Protein AF-A0A975SDD1-F1 (afdb_monomer_lite)

Sequence (191 aa):
MKRYTYIRRFYLIEVVLTAFICAGVLVVAPLLALQGVYPGLMLVFMVPAAYQLWNSLIAGANPHVVELREPGAAARETRHNDVRLDEQELSFISWGHAHRYKLAEVQEFRVREFPSAGKLYIRINGGGLLRGRYWLQTKVMTEGAELFQRIIDLEYAKHPDSLKAYARRVNSGEAGDSTAKEGACLVDDTQ

Secondary structure (DSSP, 8-state):
-EEEEB-HHHHIIIIIIHHHHHHHHHHHHHHHHHTTSSHHHHHHHHHHHHHHHIIIIIS--S-SEEEEEPPPGGGTTS-TT---GGG-EEEEEETTEEEEEETTT-S-EEEEEEGGGTEEEEEETT--SSSSEEEEEGGGBTTHHHHHHHHHHHHHHH-TTSHHHHHHHHHTTGGGTHHHHHSSSSSS---

Radius of gyration: 22.97 Å; chains: 1; bounding box: 50×29×96 Å

Structure (mmCIF, N/CA/C/O backbone):
data_AF-A0A975SDD1-F1
#
_entry.id   AF-A0A975SDD1-F1
#
loop_
_atom_site.group_PDB
_atom_site.id
_atom_site.type_symbol
_atom_site.label_atom_id
_atom_site.label_alt_id
_atom_site.label_comp_id
_atom_site.label_asym_id
_atom_site.label_entity_id
_atom_site.label_seq_id
_atom_site.pdbx_PDB_ins_code
_atom_site.Cartn_x
_atom_site.Cartn_y
_atom_site.Cartn_z
_atom_site.occupancy
_atom_site.B_iso_or_equiv
_atom_site.auth_seq_id
_atom_site.auth_comp_id
_atom_site.auth_asym_id
_atom_site.auth_atom_id
_atom_site.pdbx_PDB_model_num
ATOM 1 N N . MET A 1 1 ? -23.830 -0.338 7.418 1.00 75.19 1 MET A N 1
ATOM 2 C CA . MET A 1 1 ? -22.543 -0.492 6.707 1.00 75.19 1 MET A CA 1
ATOM 3 C C . MET A 1 1 ? -22.193 0.857 6.120 1.00 75.19 1 MET A C 1
ATOM 5 O O . MET A 1 1 ? -23.002 1.389 5.369 1.00 75.19 1 MET A O 1
ATOM 9 N N . LYS A 1 2 ? -21.075 1.449 6.541 1.00 84.50 2 LYS A N 1
ATOM 10 C CA . LYS A 1 2 ? -20.674 2.791 6.115 1.00 84.50 2 LYS A CA 1
ATOM 11 C C . LYS A 1 2 ? -19.600 2.682 5.039 1.00 84.50 2 LYS A C 1
ATOM 13 O O . LYS A 1 2 ? -18.693 1.858 5.149 1.00 84.50 2 LYS A O 1
ATOM 18 N N . ARG A 1 3 ? -19.746 3.471 3.976 1.00 87.94 3 ARG A N 1
ATOM 19 C CA . ARG A 1 3 ? -18.917 3.400 2.771 1.00 87.94 3 ARG A CA 1
ATOM 20 C C . ARG A 1 3 ? -18.151 4.703 2.597 1.00 87.94 3 ARG A C 1
ATOM 22 O O . ARG A 1 3 ? -18.756 5.757 2.445 1.00 87.94 3 ARG A O 1
ATOM 29 N N . TYR A 1 4 ? -16.831 4.602 2.558 1.00 87.50 4 TYR A N 1
ATOM 30 C CA . TYR A 1 4 ? -15.923 5.714 2.321 1.00 87.50 4 TYR A CA 1
ATOM 31 C C . TYR A 1 4 ? -15.355 5.581 0.913 1.00 87.50 4 TYR A C 1
ATOM 33 O O . TYR A 1 4 ? -14.807 4.540 0.546 1.00 87.50 4 TYR A O 1
ATOM 41 N N . THR A 1 5 ? -15.506 6.622 0.101 1.00 88.19 5 THR A N 1
ATOM 42 C CA . THR A 1 5 ? -15.158 6.593 -1.322 1.00 88.19 5 THR A CA 1
ATOM 43 C C . THR A 1 5 ? -14.046 7.580 -1.628 1.00 88.19 5 THR A C 1
ATOM 45 O O . THR A 1 5 ? -14.030 8.705 -1.132 1.00 88.19 5 THR A O 1
ATOM 48 N N . TYR A 1 6 ? -13.093 7.146 -2.440 1.00 86.88 6 TYR A N 1
ATOM 49 C CA . TYR A 1 6 ? -12.006 7.978 -2.927 1.00 86.88 6 TYR A CA 1
ATOM 50 C C . TYR A 1 6 ? -12.542 8.962 -3.964 1.00 86.88 6 TYR A C 1
ATOM 52 O O . TYR A 1 6 ? -13.253 8.579 -4.898 1.00 86.88 6 TYR A O 1
ATOM 60 N N . ILE A 1 7 ? -12.173 10.235 -3.841 1.00 87.06 7 ILE A N 1
ATOM 61 C CA . ILE A 1 7 ? -12.556 11.253 -4.817 1.00 87.06 7 ILE A CA 1
ATOM 62 C C . ILE A 1 7 ? -11.971 10.884 -6.187 1.00 87.06 7 ILE A C 1
ATOM 64 O O . ILE A 1 7 ? -10.755 10.875 -6.392 1.00 87.06 7 ILE A O 1
ATOM 68 N N . ARG A 1 8 ? -12.859 10.626 -7.156 1.00 82.94 8 ARG A N 1
ATOM 69 C CA . ARG A 1 8 ? -12.524 10.071 -8.479 1.00 82.94 8 ARG A CA 1
ATOM 70 C C . ARG A 1 8 ? -11.367 10.788 -9.183 1.00 82.94 8 ARG A C 1
ATOM 72 O O . ARG A 1 8 ? -10.524 10.127 -9.776 1.00 82.94 8 ARG A O 1
ATOM 79 N N . ARG A 1 9 ? -11.310 12.123 -9.116 1.00 84.31 9 ARG A N 1
ATOM 80 C CA . ARG A 1 9 ? -10.267 12.928 -9.781 1.00 84.31 9 ARG A CA 1
ATOM 81 C C . ARG A 1 9 ? -8.866 12.628 -9.243 1.00 84.31 9 ARG A C 1
ATOM 83 O O . ARG A 1 9 ? -7.953 12.409 -10.029 1.00 84.31 9 ARG A O 1
ATOM 90 N N . PHE A 1 10 ? -8.714 12.567 -7.922 1.00 83.94 10 PHE A N 1
ATOM 91 C CA . PHE A 1 10 ? -7.427 12.267 -7.296 1.00 83.94 10 PHE A CA 1
ATOM 92 C C . PHE A 1 10 ? -7.018 10.815 -7.539 1.00 83.94 10 PHE A C 1
ATOM 94 O O . PHE A 1 10 ? -5.870 10.559 -7.881 1.00 83.94 10 PHE A O 1
ATOM 101 N N . TYR A 1 11 ? -7.968 9.876 -7.476 1.00 83.44 11 TYR A N 1
ATOM 102 C CA . TYR A 1 11 ? -7.692 8.471 -7.785 1.00 83.44 11 TYR A CA 1
ATOM 103 C C . TYR A 1 11 ? -7.193 8.281 -9.226 1.00 83.44 11 TYR A C 1
ATOM 105 O O . TYR A 1 11 ? -6.239 7.543 -9.473 1.00 83.44 11 TYR A O 1
ATOM 113 N N . LEU A 1 12 ? -7.813 8.985 -10.182 1.00 84.00 12 LEU A N 1
ATOM 114 C CA . LEU A 1 12 ? -7.412 8.941 -11.586 1.00 84.00 12 LEU A CA 1
ATOM 115 C C . LEU A 1 12 ? -5.977 9.442 -11.796 1.00 84.00 12 LEU A C 1
ATOM 117 O O . LEU A 1 12 ? -5.234 8.831 -12.553 1.00 84.00 12 LEU A O 1
ATOM 121 N N . ILE A 1 13 ? -5.576 10.525 -11.131 1.00 84.31 13 ILE A N 1
ATOM 122 C CA . ILE A 1 13 ? -4.237 11.105 -11.303 1.00 84.31 13 ILE A CA 1
ATOM 123 C C . ILE A 1 13 ? -3.181 10.283 -10.555 1.00 84.31 13 ILE A C 1
ATOM 125 O O . ILE A 1 13 ? -2.136 9.962 -11.106 1.00 84.31 13 ILE A O 1
ATOM 129 N N . GLU A 1 14 ? -3.436 9.922 -9.301 1.00 83.25 14 GLU A N 1
ATOM 130 C CA . GLU A 1 14 ? -2.401 9.327 -8.452 1.00 83.25 14 GLU A CA 1
ATOM 131 C C . GLU A 1 14 ? -2.211 7.833 -8.705 1.00 83.25 14 GLU A C 1
ATOM 133 O O . GLU A 1 14 ? -1.087 7.335 -8.643 1.00 83.25 14 GLU A O 1
ATOM 138 N N . VAL A 1 15 ? -3.294 7.108 -8.994 1.00 84.50 15 VAL A N 1
ATOM 139 C CA . VAL A 1 15 ? -3.258 5.646 -9.123 1.00 84.50 15 VAL A CA 1
ATOM 140 C C . VAL A 1 15 ? -3.334 5.235 -10.585 1.00 84.50 15 VAL A C 1
ATOM 142 O O . VAL A 1 15 ? -2.471 4.498 -11.058 1.00 84.50 15 VAL A O 1
ATOM 145 N N . VAL A 1 16 ? -4.340 5.722 -11.315 1.00 86.94 16 VAL A N 1
ATOM 146 C CA . VAL A 1 16 ? -4.612 5.257 -12.683 1.00 86.94 16 VAL A CA 1
ATOM 147 C C . VAL A 1 16 ? -3.576 5.792 -13.671 1.00 86.94 16 VAL A C 1
ATOM 149 O O . VAL A 1 16 ? -2.955 5.004 -14.377 1.00 86.94 16 VAL A O 1
ATOM 152 N N . LEU A 1 17 ? -3.328 7.104 -13.695 1.00 90.38 17 LEU A N 1
ATOM 153 C CA . LEU A 1 17 ? -2.340 7.716 -14.588 1.00 90.38 17 LEU A CA 1
ATOM 154 C C . LEU A 1 17 ? -0.927 7.199 -14.296 1.00 90.38 17 LEU A C 1
ATOM 156 O O . LEU A 1 17 ? -0.216 6.827 -15.225 1.00 90.38 17 LEU A O 1
ATOM 160 N N . THR A 1 18 ? -0.545 7.093 -13.021 1.00 90.19 18 THR A N 1
ATOM 161 C CA . THR A 1 18 ? 0.735 6.487 -12.627 1.00 90.19 18 THR A CA 1
ATOM 162 C C . THR A 1 18 ? 0.858 5.052 -13.142 1.00 90.19 18 THR A C 1
ATOM 164 O O . THR A 1 18 ? 1.889 4.695 -13.707 1.00 90.19 18 THR A O 1
ATOM 167 N N . ALA A 1 19 ? -0.192 4.231 -13.011 1.00 89.88 19 ALA A N 1
ATOM 168 C CA . ALA A 1 19 ? -0.187 2.868 -13.539 1.00 89.88 19 ALA A CA 1
ATOM 169 C C . ALA A 1 19 ? -0.053 2.839 -15.072 1.00 89.88 19 ALA A C 1
ATOM 171 O O . ALA A 1 19 ? 0.713 2.030 -15.591 1.00 89.88 19 ALA A O 1
ATOM 172 N N . PHE A 1 20 ? -0.725 3.746 -15.790 1.00 92.25 20 PHE A N 1
ATOM 173 C CA . PHE A 1 20 ? -0.581 3.881 -17.243 1.00 92.25 20 PHE A CA 1
ATOM 174 C C . PHE A 1 20 ? 0.838 4.276 -17.659 1.00 92.25 20 PHE A C 1
ATOM 176 O O . PHE A 1 20 ? 1.383 3.685 -18.589 1.00 92.25 20 PHE A O 1
ATOM 183 N N . ILE A 1 21 ? 1.466 5.223 -16.958 1.00 93.69 21 ILE A N 1
ATOM 184 C CA . ILE A 1 21 ? 2.856 5.619 -17.221 1.00 93.69 21 ILE A CA 1
ATOM 185 C C . ILE A 1 21 ? 3.794 4.432 -16.981 1.00 93.69 21 ILE A C 1
ATOM 187 O O . ILE A 1 21 ? 4.611 4.116 -17.844 1.00 93.69 21 ILE A O 1
ATOM 191 N N . CYS A 1 22 ? 3.650 3.726 -15.855 1.00 94.25 22 CYS A N 1
ATOM 192 C CA . CYS A 1 22 ? 4.447 2.533 -15.571 1.00 94.25 22 CYS A CA 1
ATOM 193 C C . CYS A 1 22 ? 4.241 1.436 -16.625 1.00 94.25 22 CYS A C 1
ATOM 195 O O . CYS A 1 22 ? 5.206 0.778 -17.007 1.00 94.25 22 CYS A O 1
ATOM 197 N N . ALA A 1 23 ? 3.019 1.262 -17.136 1.00 94.25 23 ALA A N 1
ATOM 198 C CA . ALA A 1 23 ? 2.739 0.310 -18.209 1.00 94.25 23 ALA A CA 1
ATOM 199 C C . ALA A 1 23 ? 3.443 0.713 -19.506 1.00 94.25 23 ALA A C 1
ATOM 201 O O . ALA A 1 23 ? 4.067 -0.128 -20.146 1.00 94.25 23 ALA A O 1
ATOM 202 N N . GLY A 1 24 ? 3.427 2.004 -19.846 1.00 94.56 24 GLY A N 1
ATOM 203 C CA . GLY A 1 24 ? 4.195 2.543 -20.966 1.00 94.56 24 GLY A CA 1
ATOM 204 C C . GLY A 1 24 ? 5.696 2.283 -20.820 1.00 94.56 24 GLY A C 1
ATOM 205 O O . GLY A 1 24 ? 6.324 1.801 -21.760 1.00 94.56 24 GLY A O 1
ATOM 206 N N . VAL A 1 25 ? 6.266 2.513 -19.631 1.00 94.88 25 VAL A N 1
ATOM 207 C CA . VAL A 1 25 ? 7.683 2.215 -19.343 1.00 94.88 25 VAL A CA 1
ATOM 208 C C . VAL A 1 25 ? 7.988 0.732 -19.549 1.00 94.88 25 VAL A C 1
ATOM 210 O O . VAL A 1 25 ? 8.991 0.408 -20.178 1.00 94.88 25 VAL A O 1
ATOM 213 N N . LEU A 1 26 ? 7.115 -0.172 -19.097 1.00 95.62 26 LEU A N 1
ATOM 214 C CA . LEU A 1 26 ? 7.290 -1.614 -19.298 1.00 95.62 26 LEU A CA 1
ATOM 215 C C . LEU A 1 26 ? 7.176 -2.074 -20.753 1.00 95.62 26 LEU A C 1
ATOM 217 O O . LEU A 1 26 ? 7.548 -3.207 -21.036 1.00 95.62 26 LEU A O 1
ATOM 221 N N . VAL A 1 27 ? 6.687 -1.236 -21.664 1.00 95.12 27 VAL A N 1
ATOM 222 C CA . VAL A 1 27 ? 6.658 -1.533 -23.103 1.00 95.12 27 VAL A CA 1
ATOM 223 C C . VAL A 1 27 ? 7.838 -0.872 -23.811 1.00 95.12 27 VAL A C 1
ATOM 225 O O . VAL A 1 27 ? 8.557 -1.525 -24.561 1.00 95.12 27 VAL A O 1
ATOM 228 N N . VAL A 1 28 ? 8.079 0.413 -23.551 1.00 94.94 28 VAL A N 1
ATOM 229 C CA . VAL A 1 28 ? 9.108 1.201 -24.245 1.00 94.94 28 VAL A CA 1
ATOM 230 C C . VAL A 1 28 ? 10.518 0.815 -23.799 1.00 94.94 28 VAL A C 1
ATOM 232 O O . VAL A 1 28 ? 11.400 0.675 -24.643 1.00 94.94 28 VAL A O 1
ATOM 235 N N . ALA A 1 29 ? 10.747 0.607 -22.499 1.00 93.75 29 ALA A N 1
ATOM 236 C CA . ALA A 1 29 ? 12.083 0.305 -21.985 1.00 93.75 29 ALA A CA 1
ATOM 237 C C . ALA A 1 29 ? 12.653 -1.019 -22.537 1.00 93.75 29 ALA A C 1
ATOM 239 O O . ALA A 1 29 ? 13.807 -1.008 -22.968 1.00 93.75 29 ALA A O 1
ATOM 240 N N . PRO A 1 30 ? 11.887 -2.130 -22.633 1.00 93.94 30 PRO A N 1
ATOM 241 C CA . PRO A 1 30 ? 12.360 -3.325 -23.330 1.00 93.94 30 PRO A CA 1
ATOM 242 C C . PRO A 1 30 ? 12.695 -3.079 -24.800 1.00 93.94 30 PRO A C 1
ATOM 244 O O . PRO A 1 30 ? 13.723 -3.554 -25.269 1.00 93.94 30 PRO A O 1
ATOM 247 N N . LEU A 1 31 ? 11.863 -2.329 -25.531 1.00 94.50 31 LEU A N 1
ATOM 248 C CA . LEU A 1 31 ? 12.100 -2.054 -26.952 1.00 94.50 31 LEU A CA 1
ATOM 249 C C . LEU A 1 31 ? 13.407 -1.280 -27.162 1.00 94.50 31 LEU A C 1
ATOM 251 O O . LEU A 1 31 ? 14.208 -1.650 -28.017 1.00 94.50 31 LEU A O 1
ATOM 255 N N . LEU A 1 32 ? 13.660 -0.259 -26.340 1.00 93.56 32 LEU A N 1
ATOM 256 C CA . LEU A 1 32 ? 14.914 0.498 -26.366 1.00 93.56 32 LEU A CA 1
ATOM 257 C C . LEU A 1 32 ? 16.116 -0.358 -25.943 1.00 93.56 32 LEU A C 1
ATOM 259 O O . LEU A 1 32 ? 17.185 -0.261 -26.546 1.00 93.56 32 LEU A O 1
ATOM 263 N N . ALA A 1 33 ? 15.942 -1.238 -24.952 1.00 93.12 33 ALA A N 1
ATOM 264 C CA . ALA A 1 33 ? 16.988 -2.163 -24.525 1.00 93.12 33 ALA A CA 1
ATOM 265 C C . ALA A 1 33 ? 17.373 -3.146 -25.642 1.00 93.12 33 ALA A C 1
ATOM 267 O O . ALA A 1 33 ? 18.560 -3.387 -25.859 1.00 93.12 33 ALA A O 1
ATOM 268 N N . LEU A 1 34 ? 16.389 -3.665 -26.386 1.00 93.25 34 LEU A N 1
ATOM 269 C CA . LEU A 1 34 ? 16.608 -4.541 -27.545 1.00 93.25 34 LEU A CA 1
ATOM 270 C C . LEU A 1 34 ? 17.316 -3.819 -28.700 1.00 93.25 34 LEU A C 1
ATOM 272 O O . LEU A 1 34 ? 18.063 -4.446 -29.445 1.00 93.25 34 LEU A O 1
ATOM 276 N N . GLN A 1 35 ? 17.130 -2.504 -28.824 1.00 94.56 35 GLN A N 1
ATOM 277 C CA . GLN A 1 35 ? 17.864 -1.651 -29.765 1.00 94.56 35 GLN A CA 1
ATOM 278 C C . GLN A 1 35 ? 19.288 -1.301 -29.288 1.00 94.56 35 GLN A C 1
ATOM 280 O O . GLN A 1 35 ? 20.007 -0.585 -29.980 1.00 94.56 35 GLN A O 1
ATOM 285 N N . GLY A 1 36 ? 19.712 -1.786 -28.115 1.00 91.06 36 GLY A N 1
ATOM 286 C CA . GLY A 1 36 ? 21.042 -1.535 -27.555 1.00 91.06 36 GLY A CA 1
ATOM 287 C C . GLY A 1 36 ? 21.190 -0.181 -26.854 1.00 91.06 36 GLY A C 1
ATOM 288 O O . GLY A 1 36 ? 22.295 0.175 -26.442 1.00 91.06 36 GLY A O 1
ATOM 289 N N . VAL A 1 37 ? 20.099 0.571 -26.667 1.00 89.81 37 VAL A N 1
ATOM 290 C CA . VAL A 1 37 ? 20.124 1.860 -25.966 1.00 89.81 37 VAL A CA 1
ATOM 291 C C . VAL A 1 37 ? 20.215 1.610 -24.463 1.00 89.81 37 VAL A C 1
ATOM 293 O O . VAL A 1 37 ? 19.218 1.307 -23.813 1.00 89.81 37 VAL A O 1
ATOM 296 N N . TYR A 1 38 ? 21.428 1.728 -23.913 1.00 92.81 38 TYR A N 1
ATOM 297 C CA . TYR A 1 38 ? 21.736 1.604 -22.480 1.00 92.81 38 TYR A CA 1
ATOM 298 C C . TYR A 1 38 ? 20.917 0.508 -21.762 1.00 92.81 38 TYR A C 1
ATOM 300 O O . TYR A 1 38 ? 20.179 0.806 -20.817 1.00 92.81 38 TYR A O 1
ATOM 308 N N . PRO A 1 39 ? 21.030 -0.770 -22.174 1.00 89.94 39 PRO A N 1
ATOM 309 C CA . PRO A 1 39 ? 20.130 -1.835 -21.725 1.00 89.94 39 PRO A CA 1
ATOM 310 C C . PRO A 1 39 ? 20.126 -2.016 -20.201 1.00 89.94 39 PRO A C 1
ATOM 312 O O . PRO A 1 39 ? 19.075 -2.249 -19.606 1.00 89.94 39 PRO A O 1
ATOM 315 N N . GLY A 1 40 ? 21.276 -1.825 -19.545 1.00 91.31 40 GLY A N 1
ATOM 316 C CA . GLY A 1 40 ? 21.367 -1.857 -18.083 1.00 91.31 40 GLY A CA 1
ATOM 317 C C . GLY A 1 40 ? 20.514 -0.780 -17.402 1.00 91.31 40 GLY A C 1
ATOM 318 O O . GLY A 1 40 ? 19.839 -1.066 -16.417 1.00 91.31 40 GLY A O 1
ATOM 319 N N . LEU A 1 41 ? 20.476 0.438 -17.952 1.00 92.62 41 LEU A N 1
ATOM 320 C CA . LEU A 1 41 ? 19.661 1.531 -17.417 1.00 92.62 41 LEU A CA 1
ATOM 321 C C . LEU A 1 41 ? 18.163 1.273 -17.634 1.00 92.62 41 LEU A C 1
ATOM 323 O O . LEU A 1 41 ? 17.355 1.540 -16.747 1.00 92.62 41 LEU A O 1
ATOM 327 N N . MET A 1 42 ? 17.789 0.703 -18.783 1.00 92.12 42 MET A N 1
ATOM 328 C CA . MET A 1 42 ? 16.396 0.339 -19.063 1.00 92.12 42 MET A CA 1
ATOM 329 C C . MET A 1 42 ? 15.864 -0.696 -18.064 1.00 92.12 42 MET A C 1
ATOM 331 O O . MET A 1 42 ? 14.756 -0.537 -17.551 1.00 92.12 42 MET A O 1
ATOM 335 N N . LEU A 1 43 ? 16.671 -1.702 -17.706 1.00 89.94 43 LEU A N 1
ATOM 336 C CA . LEU A 1 43 ? 16.307 -2.683 -16.677 1.00 89.94 43 LEU A CA 1
ATOM 337 C C . LEU A 1 43 ? 16.056 -2.029 -15.311 1.00 89.94 43 LEU A C 1
ATOM 339 O O . LEU A 1 43 ? 15.093 -2.385 -14.629 1.00 89.94 43 LEU A O 1
ATOM 343 N N . VAL A 1 44 ? 16.866 -1.035 -14.935 1.00 93.94 44 VAL A N 1
ATOM 344 C CA . VAL A 1 44 ? 16.684 -0.283 -13.683 1.00 93.94 44 VAL A CA 1
ATOM 345 C C . VAL A 1 44 ? 15.340 0.448 -13.651 1.00 93.94 44 VAL A C 1
ATOM 347 O O . VAL A 1 44 ? 14.732 0.521 -12.588 1.00 93.94 44 VAL A O 1
ATOM 350 N N . PHE A 1 45 ? 14.829 0.937 -14.785 1.00 92.12 45 PHE A N 1
ATOM 351 C CA . PHE A 1 45 ? 13.495 1.550 -14.851 1.00 92.12 45 PHE A CA 1
ATOM 352 C C . PHE A 1 45 ? 12.354 0.530 -14.870 1.00 92.12 45 PHE A C 1
ATOM 354 O O . PHE A 1 45 ? 11.284 0.787 -14.313 1.00 92.12 45 PHE A O 1
ATOM 361 N N . MET A 1 46 ? 12.571 -0.639 -15.471 1.00 93.88 46 MET A N 1
ATOM 362 C CA . MET A 1 46 ? 11.547 -1.680 -15.558 1.00 93.88 46 MET A CA 1
ATOM 363 C C . MET A 1 46 ? 11.173 -2.256 -14.190 1.00 93.88 46 MET A C 1
ATOM 365 O O . MET A 1 46 ? 9.991 -2.452 -13.919 1.00 93.88 46 MET A O 1
ATOM 369 N N . VAL A 1 47 ? 12.146 -2.504 -13.310 1.00 94.19 47 VAL A N 1
ATOM 370 C CA . VAL A 1 47 ? 11.900 -3.112 -11.989 1.00 94.19 47 VAL A CA 1
ATOM 371 C C . VAL A 1 47 ? 10.904 -2.311 -11.124 1.00 94.19 47 VAL A C 1
ATOM 373 O O . VAL A 1 47 ? 9.891 -2.883 -10.709 1.0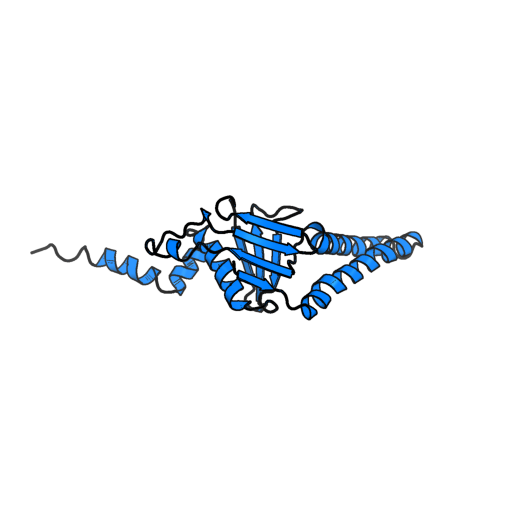0 94.19 47 VAL A O 1
ATOM 376 N N . PRO A 1 48 ? 11.106 -1.006 -10.849 1.00 93.69 48 PRO A N 1
ATOM 377 C CA . PRO A 1 48 ? 10.158 -0.221 -10.062 1.00 93.69 48 PRO A CA 1
ATOM 378 C C . PRO A 1 48 ? 8.821 -0.028 -10.786 1.00 93.69 48 PRO A C 1
ATOM 380 O O . PRO A 1 48 ? 7.782 -0.015 -10.127 1.00 93.69 48 PRO A O 1
ATOM 383 N N . ALA A 1 49 ? 8.812 0.062 -12.122 1.00 93.88 49 ALA A N 1
ATOM 384 C CA . ALA A 1 49 ? 7.575 0.153 -12.895 1.00 93.88 49 ALA A CA 1
ATOM 385 C C . ALA A 1 49 ? 6.723 -1.123 -12.762 1.00 93.88 49 ALA A C 1
ATOM 387 O O . ALA A 1 49 ? 5.523 -1.036 -12.489 1.00 93.88 49 ALA A O 1
ATOM 388 N N . ALA A 1 50 ? 7.346 -2.301 -12.867 1.00 93.75 50 ALA A N 1
ATOM 389 C CA . ALA A 1 50 ? 6.699 -3.592 -12.636 1.00 93.75 50 ALA A CA 1
ATOM 390 C C . ALA A 1 50 ? 6.159 -3.706 -11.210 1.00 93.75 50 ALA A C 1
ATOM 392 O O . ALA A 1 50 ? 5.013 -4.108 -11.011 1.00 93.75 50 ALA A O 1
ATOM 393 N N . TYR A 1 51 ? 6.949 -3.290 -10.219 1.00 91.50 51 TYR A N 1
ATOM 394 C CA . TYR A 1 51 ? 6.517 -3.290 -8.826 1.00 91.50 51 TYR A CA 1
ATOM 395 C C . TYR A 1 51 ? 5.312 -2.370 -8.586 1.00 91.50 51 TYR A C 1
ATOM 397 O O . TYR A 1 51 ? 4.353 -2.757 -7.914 1.00 91.50 51 TYR A O 1
ATOM 405 N N . GLN A 1 52 ? 5.321 -1.165 -9.160 1.00 90.81 52 GLN A N 1
ATOM 406 C CA . GLN A 1 52 ? 4.218 -0.219 -9.017 1.00 90.81 52 GLN A CA 1
ATOM 407 C C . GLN A 1 52 ? 2.928 -0.746 -9.659 1.00 90.81 52 GLN A C 1
ATOM 409 O O . GLN A 1 52 ? 1.854 -0.638 -9.065 1.00 90.81 52 GLN A O 1
ATOM 414 N N . LEU A 1 53 ? 3.027 -1.367 -10.836 1.00 90.75 53 LEU A N 1
ATOM 415 C CA . LEU A 1 53 ? 1.898 -2.023 -11.499 1.00 90.75 53 LEU A CA 1
ATOM 416 C C . LEU A 1 53 ? 1.356 -3.197 -10.694 1.00 90.75 53 LEU A C 1
ATOM 418 O O . LEU A 1 53 ? 0.144 -3.287 -10.500 1.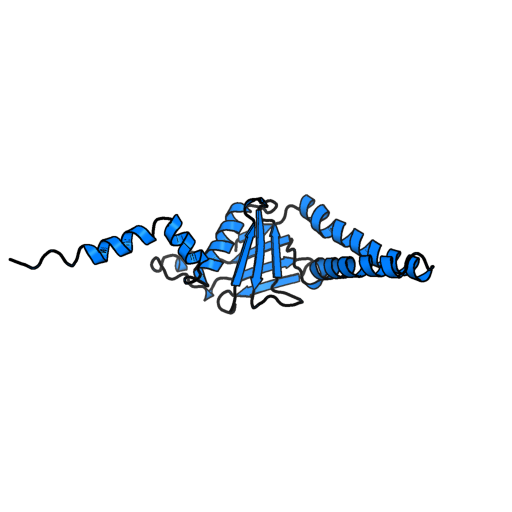00 90.75 53 LEU A O 1
ATOM 422 N N . TRP A 1 54 ? 2.239 -4.052 -10.174 1.00 88.62 54 TRP A N 1
ATOM 423 C CA . TRP A 1 54 ? 1.847 -5.156 -9.304 1.00 88.62 54 TRP A CA 1
ATOM 424 C C . TRP A 1 54 ? 1.061 -4.650 -8.094 1.00 88.62 54 TRP A C 1
ATOM 426 O O . TRP A 1 54 ? -0.015 -5.158 -7.781 1.00 88.62 54 TRP A O 1
ATOM 436 N N . ASN A 1 55 ? 1.559 -3.607 -7.431 1.00 86.81 55 ASN A N 1
ATOM 437 C CA . ASN A 1 55 ? 0.898 -3.047 -6.257 1.00 86.81 55 ASN A CA 1
ATOM 438 C C . ASN A 1 55 ? -0.478 -2.451 -6.566 1.00 86.81 55 ASN A C 1
ATOM 440 O O . ASN A 1 55 ? -1.405 -2.608 -5.770 1.00 86.81 55 ASN A O 1
ATOM 444 N N . SER A 1 56 ? -0.611 -1.760 -7.697 1.00 83.75 56 SER A N 1
ATOM 445 C CA . SER A 1 56 ? -1.859 -1.100 -8.076 1.00 83.75 56 SER A CA 1
ATOM 446 C C . SER A 1 56 ? -2.911 -2.076 -8.595 1.00 83.75 56 SER A C 1
ATOM 448 O O . SER A 1 56 ? -4.065 -1.962 -8.193 1.00 83.75 56 SER A O 1
ATOM 450 N N . LEU A 1 57 ? -2.527 -3.017 -9.463 1.00 83.94 57 LEU A N 1
ATOM 451 C CA . LEU A 1 57 ? -3.464 -3.900 -10.163 1.00 83.94 57 LEU A CA 1
ATOM 452 C C . LEU A 1 57 ? -3.710 -5.214 -9.424 1.00 83.94 57 LEU A C 1
ATOM 454 O O . LEU A 1 57 ? -4.847 -5.662 -9.340 1.00 83.94 57 LEU A O 1
ATOM 458 N N . ILE A 1 58 ? -2.653 -5.833 -8.895 1.00 82.81 58 ILE A N 1
ATOM 459 C CA . ILE A 1 58 ? -2.715 -7.205 -8.374 1.00 82.81 58 ILE A CA 1
ATOM 460 C C . ILE A 1 58 ? -2.909 -7.188 -6.864 1.00 82.81 58 ILE A C 1
ATOM 462 O O . ILE A 1 58 ? -3.834 -7.804 -6.348 1.00 82.81 58 ILE A O 1
ATOM 466 N N . ALA A 1 59 ? -2.060 -6.454 -6.142 1.00 81.31 59 ALA A N 1
ATOM 467 C CA . ALA A 1 59 ? -2.155 -6.399 -4.686 1.00 81.31 59 ALA A CA 1
ATOM 468 C C . ALA A 1 59 ? -3.360 -5.577 -4.191 1.00 81.31 59 ALA A C 1
ATOM 470 O O . ALA A 1 59 ? -3.707 -5.637 -3.010 1.00 81.31 59 ALA A O 1
ATOM 471 N N . GLY A 1 60 ? -3.958 -4.756 -5.066 1.00 81.44 60 GLY A N 1
ATOM 472 C CA . GLY A 1 60 ? -5.041 -3.843 -4.703 1.00 81.44 60 GLY A CA 1
ATOM 473 C C . GLY A 1 60 ? -4.643 -2.884 -3.577 1.00 81.44 60 GLY A C 1
ATOM 474 O O . GLY A 1 60 ? -5.484 -2.509 -2.761 1.00 81.44 60 GLY A O 1
ATOM 475 N N . ALA A 1 61 ? -3.360 -2.506 -3.507 1.00 83.00 61 ALA A N 1
ATOM 476 C CA . ALA A 1 61 ? -2.798 -1.803 -2.356 1.00 83.00 61 ALA A CA 1
ATOM 477 C C . ALA A 1 61 ? -3.372 -0.391 -2.177 1.00 83.00 61 ALA A C 1
ATOM 479 O O . ALA A 1 61 ? -3.302 0.154 -1.083 1.00 83.00 61 ALA A O 1
ATOM 480 N N . ASN A 1 62 ? -3.960 0.192 -3.224 1.00 84.25 62 ASN A N 1
ATOM 481 C CA . ASN A 1 62 ? -4.642 1.484 -3.179 1.00 84.25 62 ASN A CA 1
ATOM 482 C C . ASN A 1 62 ? -6.144 1.268 -3.432 1.00 84.25 62 ASN A C 1
ATOM 484 O O . ASN A 1 62 ? -6.578 1.260 -4.592 1.00 84.25 62 ASN A O 1
ATOM 488 N N . PRO A 1 63 ? -6.948 1.018 -2.386 1.00 83.75 63 PRO A N 1
ATOM 489 C CA . PRO A 1 63 ? -8.381 0.824 -2.536 1.00 83.75 63 PRO A CA 1
ATOM 490 C C . PRO A 1 63 ? -9.087 2.156 -2.812 1.00 83.75 63 PRO A C 1
ATOM 492 O O . PRO A 1 63 ? -8.796 3.183 -2.201 1.00 83.75 63 PRO A O 1
ATOM 495 N N . HIS A 1 64 ? -10.042 2.126 -3.740 1.00 86.19 64 HIS A N 1
ATOM 496 C CA . HIS A 1 64 ? -10.874 3.283 -4.079 1.00 86.19 64 HIS A CA 1
ATOM 497 C C . HIS A 1 64 ? -12.117 3.387 -3.187 1.00 86.19 64 HIS A C 1
ATOM 499 O O . HIS A 1 64 ? -12.749 4.439 -3.113 1.00 86.19 64 HIS A O 1
ATOM 505 N N . VAL A 1 65 ? -12.489 2.297 -2.516 1.00 86.06 65 VAL A N 1
ATOM 506 C CA . VAL A 1 65 ? -13.604 2.253 -1.572 1.00 86.06 65 VAL A CA 1
ATOM 507 C C . VAL A 1 65 ? -13.177 1.440 -0.361 1.00 86.06 65 VAL A C 1
ATOM 509 O O . VAL A 1 65 ? -12.598 0.360 -0.500 1.00 86.06 65 VAL A O 1
ATOM 512 N N . VAL A 1 66 ? -13.490 1.962 0.819 1.00 84.56 66 VAL A N 1
ATOM 513 C CA . VAL A 1 66 ? -13.366 1.249 2.088 1.00 84.56 66 VAL A CA 1
ATOM 514 C C . VAL A 1 66 ? -14.751 1.158 2.697 1.00 84.56 66 VAL A C 1
ATOM 516 O O . VAL A 1 66 ? -15.440 2.167 2.839 1.00 84.56 66 VAL A O 1
ATOM 519 N N . GLU A 1 67 ? -15.171 -0.050 3.038 1.00 86.56 67 GLU A N 1
ATOM 520 C CA . GLU A 1 67 ? -16.446 -0.283 3.700 1.00 86.56 67 GLU A CA 1
ATOM 521 C C . GLU A 1 67 ? -16.190 -0.825 5.093 1.00 86.56 67 GLU A C 1
ATOM 523 O O . GLU A 1 67 ? -15.476 -1.815 5.271 1.00 86.56 67 GLU A O 1
ATOM 528 N N . LEU A 1 68 ? -16.790 -0.157 6.071 1.00 84.62 68 LEU A N 1
ATOM 529 C CA . LEU A 1 68 ? -16.766 -0.579 7.455 1.00 84.62 68 LEU A CA 1
ATOM 530 C C . LEU A 1 68 ? -18.170 -1.028 7.852 1.00 84.62 68 LEU A C 1
ATOM 532 O O . LEU A 1 68 ? -19.146 -0.265 7.805 1.00 84.62 68 LEU A O 1
ATOM 536 N N . ARG A 1 69 ? -18.284 -2.297 8.230 1.00 83.31 69 ARG A N 1
ATOM 537 C CA . ARG A 1 69 ? -19.476 -2.825 8.877 1.00 83.31 69 ARG A CA 1
ATOM 538 C C . ARG A 1 69 ? -19.285 -2.715 10.380 1.00 83.31 69 ARG A C 1
ATOM 540 O O . ARG A 1 69 ? -18.414 -3.359 10.953 1.00 83.31 69 ARG A O 1
ATOM 547 N N . GLU A 1 70 ? -20.111 -1.879 10.989 1.00 71.31 70 GLU A N 1
ATOM 548 C CA . GLU A 1 70 ? -20.212 -1.795 12.440 1.00 71.31 70 GLU A CA 1
ATOM 549 C C . GLU A 1 70 ? -21.237 -2.808 12.968 1.00 71.31 70 GLU A C 1
ATOM 551 O O . GLU A 1 70 ? -22.175 -3.146 12.229 1.00 71.31 70 GLU A O 1
ATOM 556 N N . PRO A 1 71 ? -21.093 -3.248 14.231 1.00 65.44 71 PRO A N 1
ATOM 557 C CA . PRO A 1 71 ? -22.124 -4.011 14.923 1.00 65.44 71 PRO A CA 1
ATOM 558 C C . PRO A 1 71 ? -23.425 -3.200 14.964 1.00 65.44 71 PRO A C 1
ATOM 560 O O . PRO A 1 71 ? -23.398 -1.964 14.997 1.00 65.44 71 PRO A O 1
ATOM 563 N N . GLY A 1 72 ? -24.573 -3.878 14.950 1.00 56.53 72 GLY A N 1
ATOM 564 C CA . GLY A 1 72 ? -25.874 -3.211 15.066 1.00 56.53 72 GLY A CA 1
ATOM 565 C C . GLY A 1 72 ? -25.969 -2.374 16.349 1.00 56.53 72 GLY A C 1
ATOM 566 O O . GLY A 1 72 ? -25.323 -2.687 17.345 1.00 56.53 72 GLY A O 1
ATOM 567 N N . ALA A 1 73 ? -26.792 -1.318 16.352 1.00 52.59 73 ALA A N 1
ATOM 568 C CA . ALA A 1 73 ? -26.959 -0.420 17.505 1.00 52.59 73 ALA A CA 1
ATOM 569 C C . ALA A 1 73 ? -27.273 -1.158 18.828 1.00 52.59 73 ALA A C 1
ATOM 571 O O . ALA A 1 73 ? -26.850 -0.704 19.885 1.00 52.59 73 ALA A O 1
ATOM 572 N N . ALA A 1 74 ? -27.909 -2.334 18.758 1.00 46.59 74 ALA A N 1
ATOM 573 C CA . ALA A 1 74 ? -28.189 -3.209 19.899 1.00 46.59 74 ALA A CA 1
ATOM 574 C C . ALA A 1 74 ? -26.934 -3.786 20.594 1.00 46.59 74 ALA A C 1
ATOM 576 O O . ALA A 1 74 ? -26.988 -4.129 21.769 1.00 46.59 74 ALA A O 1
ATOM 577 N N . ALA A 1 75 ? -25.791 -3.876 19.907 1.00 49.44 75 ALA A N 1
ATOM 578 C CA . ALA A 1 75 ? -24.536 -4.357 20.490 1.00 49.44 75 ALA A CA 1
ATOM 579 C C . ALA A 1 75 ? -23.730 -3.248 21.195 1.00 49.44 75 ALA A C 1
ATOM 581 O O . ALA A 1 75 ? -22.841 -3.554 21.984 1.00 49.44 75 ALA A O 1
ATOM 582 N N . ARG A 1 76 ? -24.039 -1.961 20.952 1.00 48.62 76 ARG A N 1
ATOM 583 C CA . ARG A 1 76 ? -23.355 -0.825 21.608 1.00 48.62 76 ARG A CA 1
ATOM 584 C C . ARG A 1 76 ? -23.747 -0.637 23.075 1.00 48.62 76 ARG A C 1
ATOM 586 O O . ARG A 1 76 ? -23.037 0.051 23.797 1.00 48.62 76 ARG A O 1
ATOM 593 N N . GLU A 1 77 ? -24.851 -1.235 23.516 1.00 46.16 77 GLU A N 1
ATOM 594 C CA . GLU A 1 77 ? -25.410 -1.023 24.859 1.00 46.16 77 GLU A CA 1
ATOM 595 C C . GLU A 1 77 ? -24.813 -1.965 25.923 1.00 46.16 77 GLU A C 1
ATOM 597 O O . GLU A 1 77 ? -25.042 -1.807 27.121 1.00 46.16 77 GLU A O 1
ATOM 602 N N . THR A 1 78 ? -23.970 -2.921 25.516 1.00 43.12 78 THR A N 1
ATOM 603 C CA . THR A 1 78 ? -23.310 -3.830 26.459 1.00 43.12 78 THR A CA 1
ATOM 604 C C . THR A 1 78 ? -21.997 -3.215 26.948 1.00 43.12 78 THR A C 1
ATOM 606 O O . THR A 1 78 ? -20.957 -3.393 26.335 1.00 43.12 78 THR A O 1
ATOM 609 N N . ARG A 1 79 ? -22.077 -2.490 28.072 1.00 40.47 79 ARG A N 1
ATOM 610 C CA . ARG A 1 79 ? -21.002 -2.249 29.058 1.00 40.47 79 ARG A CA 1
ATOM 611 C C . ARG A 1 79 ? -19.653 -1.764 28.489 1.00 40.47 79 ARG A C 1
ATOM 613 O O . ARG A 1 79 ? -18.861 -2.569 28.035 1.00 40.47 79 ARG A O 1
ATOM 620 N N . HIS A 1 80 ? -19.403 -0.460 28.639 1.00 41.47 80 HIS A N 1
ATOM 621 C CA . HIS A 1 80 ? -18.190 0.395 28.557 1.00 41.47 80 HIS A CA 1
ATOM 622 C C . HIS A 1 80 ? -16.769 -0.127 28.183 1.00 41.47 80 HIS A C 1
ATOM 624 O O . HIS A 1 80 ? -15.861 0.691 28.135 1.00 41.47 80 HIS A O 1
ATOM 630 N N . ASN A 1 81 ? -16.508 -1.406 27.904 1.00 42.91 81 ASN A N 1
ATOM 631 C CA . ASN A 1 81 ? -15.170 -1.909 27.582 1.00 42.91 81 ASN A CA 1
ATOM 632 C C . ASN A 1 81 ? -15.136 -3.185 26.710 1.00 42.91 81 ASN A C 1
ATOM 634 O O . ASN A 1 81 ? -14.051 -3.699 26.462 1.00 42.91 81 ASN A O 1
ATOM 638 N N . ASP A 1 82 ? -16.279 -3.715 26.249 1.00 43.16 82 ASP A N 1
ATOM 639 C CA . ASP A 1 82 ? -16.320 -4.967 25.472 1.00 43.16 82 ASP A CA 1
ATOM 640 C C . ASP A 1 82 ? -16.824 -4.721 24.037 1.00 43.16 82 ASP A C 1
ATOM 642 O O . ASP A 1 82 ? -17.995 -4.904 23.696 1.00 43.16 82 ASP A O 1
ATOM 646 N N . VAL A 1 83 ? -15.934 -4.218 23.176 1.00 54.28 83 VAL A N 1
ATOM 647 C CA . VAL A 1 83 ? -16.217 -4.075 21.741 1.00 54.28 83 VAL A CA 1
ATOM 648 C C . VAL A 1 83 ? -16.210 -5.471 21.118 1.00 54.28 83 VAL A C 1
ATOM 650 O O . VAL A 1 83 ? -15.150 -6.045 20.879 1.00 54.28 83 VAL A O 1
ATOM 653 N N . ARG A 1 84 ? -17.392 -6.024 20.818 1.00 53.38 84 ARG A N 1
ATOM 654 C CA . ARG A 1 84 ? -17.514 -7.317 20.124 1.00 53.38 84 ARG A CA 1
ATOM 655 C C . ARG A 1 84 ? -16.954 -7.227 18.700 1.00 53.38 84 ARG A C 1
ATOM 657 O O . ARG A 1 84 ? -17.634 -6.794 17.770 1.00 53.38 84 ARG A O 1
ATOM 664 N N . LEU A 1 85 ? -15.708 -7.669 18.534 1.00 61.75 85 LEU A N 1
ATOM 665 C CA . LEU A 1 85 ? -14.981 -7.729 17.257 1.00 61.75 85 LEU A CA 1
ATOM 666 C C . LEU A 1 85 ? -15.578 -8.757 16.266 1.00 61.75 85 LEU A C 1
ATOM 668 O O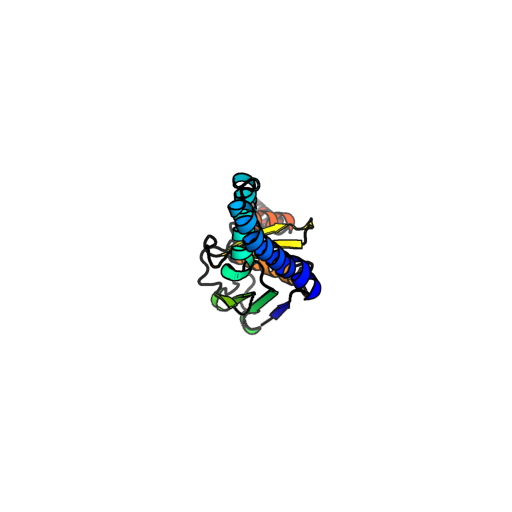 . LEU A 1 85 ? -15.247 -8.716 15.080 1.00 61.75 85 LEU A O 1
ATOM 672 N N . ASP A 1 86 ? -16.459 -9.654 16.728 1.00 61.81 86 ASP A N 1
ATOM 673 C CA . ASP A 1 86 ? -17.073 -10.733 15.931 1.00 61.81 86 ASP A CA 1
ATOM 674 C C . ASP A 1 86 ? -17.989 -10.245 14.804 1.00 61.81 86 ASP A C 1
ATOM 676 O O . ASP A 1 86 ? -18.056 -10.867 13.744 1.00 61.81 86 ASP A O 1
ATOM 680 N N . GLU A 1 87 ? -18.667 -9.112 14.990 1.00 70.81 87 GLU A N 1
ATOM 681 C CA . GLU A 1 87 ? -19.605 -8.578 13.992 1.00 70.81 87 GLU A CA 1
ATOM 682 C C . GLU A 1 87 ? -18.987 -7.499 13.090 1.00 70.81 87 GLU A C 1
ATOM 684 O O . GLU A 1 87 ? -19.641 -6.999 12.167 1.00 70.81 87 GLU A O 1
ATOM 689 N N . GLN A 1 88 ? -17.727 -7.130 13.338 1.00 81.00 88 GLN A N 1
ATOM 690 C CA . GLN A 1 88 ? -17.025 -6.115 12.562 1.00 81.00 88 GLN A CA 1
ATOM 691 C C . GLN A 1 88 ? -16.386 -6.709 11.306 1.00 81.00 88 GLN A C 1
ATOM 693 O O . GLN A 1 88 ? -15.600 -7.658 11.352 1.00 81.00 88 GLN A O 1
ATOM 698 N N . GLU A 1 89 ? -16.688 -6.092 10.166 1.00 85.75 89 GLU A N 1
ATOM 699 C CA . GLU A 1 89 ? -16.133 -6.470 8.869 1.00 85.75 89 GLU A CA 1
ATOM 700 C C . GLU A 1 89 ? -15.520 -5.243 8.194 1.00 85.75 89 GLU A C 1
ATOM 702 O O . GLU A 1 89 ? -16.154 -4.190 8.077 1.00 85.75 89 GLU A O 1
ATOM 707 N N . LEU A 1 90 ? -14.279 -5.392 7.738 1.00 87.00 90 LEU A N 1
ATOM 708 C CA . LEU A 1 90 ? -13.536 -4.373 7.012 1.00 87.00 90 LEU A CA 1
ATOM 709 C C . LEU A 1 90 ? -13.305 -4.851 5.583 1.00 87.00 90 LEU A C 1
ATOM 711 O O . LEU A 1 90 ? -12.689 -5.893 5.355 1.00 87.00 90 LEU A O 1
ATOM 715 N N . SER A 1 91 ? -13.795 -4.082 4.616 1.00 87.75 91 SER A N 1
ATOM 716 C CA . SER A 1 91 ? -13.671 -4.410 3.198 1.00 87.75 91 SER A CA 1
ATOM 717 C C . SER A 1 91 ? -12.914 -3.328 2.442 1.00 87.75 91 SER A C 1
ATOM 719 O O . SER A 1 91 ? -13.249 -2.147 2.512 1.00 87.75 91 SER A O 1
ATOM 721 N N . PHE A 1 92 ? -11.906 -3.746 1.683 1.00 89.38 92 PHE A N 1
ATOM 722 C CA . PHE A 1 92 ? -11.121 -2.891 0.798 1.00 89.38 92 PHE A CA 1
ATOM 723 C C . PHE A 1 92 ? -11.429 -3.253 -0.644 1.00 89.38 92 PHE A C 1
ATOM 725 O O . PHE A 1 92 ? -11.232 -4.400 -1.044 1.00 89.38 92 PHE A O 1
ATOM 732 N N . ILE A 1 93 ? -11.896 -2.290 -1.433 1.00 86.06 93 ILE A N 1
ATOM 733 C CA . ILE A 1 93 ? -12.280 -2.536 -2.822 1.00 86.06 93 ILE A CA 1
ATOM 734 C C . ILE A 1 93 ? -11.340 -1.769 -3.750 1.00 86.06 93 ILE A C 1
ATOM 736 O O . ILE A 1 93 ? -11.162 -0.553 -3.630 1.00 86.06 93 ILE A O 1
ATOM 740 N N . SER A 1 94 ? -10.745 -2.469 -4.710 1.00 84.50 94 SER A N 1
ATOM 741 C CA . SER A 1 94 ? -9.865 -1.910 -5.738 1.00 84.50 94 SER A CA 1
ATOM 742 C C . SER A 1 94 ? -10.069 -2.650 -7.054 1.00 84.50 94 SER A C 1
ATOM 744 O O . SER A 1 94 ? -10.211 -3.866 -7.038 1.00 84.50 94 SER A O 1
ATOM 746 N N . TRP A 1 95 ? -10.120 -1.929 -8.179 1.00 72.38 95 TRP A N 1
ATOM 747 C CA . TRP A 1 95 ? -10.201 -2.518 -9.529 1.00 72.38 95 TRP A CA 1
ATOM 748 C C . TRP A 1 95 ? -11.237 -3.653 -9.694 1.00 72.38 95 TRP A C 1
ATOM 750 O O . TRP A 1 95 ? -10.986 -4.641 -10.371 1.00 72.38 95 TRP A O 1
ATOM 760 N N . GLY A 1 96 ? -12.407 -3.533 -9.055 1.00 71.31 96 GLY A N 1
ATOM 761 C CA . GLY A 1 96 ? -13.474 -4.548 -9.108 1.00 71.31 96 GLY A CA 1
ATOM 762 C C . GLY A 1 96 ? -13.295 -5.748 -8.165 1.00 71.31 96 GLY A C 1
ATOM 763 O O . GLY A 1 96 ? -14.226 -6.531 -8.002 1.00 71.31 96 GLY A O 1
ATOM 764 N N . HIS A 1 97 ? -12.156 -5.864 -7.483 1.00 77.19 97 HIS A N 1
ATOM 765 C CA . HIS A 1 97 ? -11.907 -6.866 -6.450 1.00 77.19 97 HIS A CA 1
ATOM 766 C C . HIS A 1 97 ? -12.181 -6.298 -5.055 1.00 77.19 97 HIS A C 1
ATOM 768 O O . HIS A 1 97 ? -11.848 -5.149 -4.763 1.00 77.19 97 HIS A O 1
ATOM 774 N N . ALA A 1 98 ? -12.776 -7.111 -4.180 1.00 84.06 98 ALA A N 1
ATOM 775 C CA . ALA A 1 98 ? -13.048 -6.759 -2.789 1.00 84.06 98 ALA A CA 1
ATOM 776 C C . ALA A 1 98 ? -12.319 -7.719 -1.843 1.00 84.06 98 ALA A C 1
ATOM 778 O O . ALA A 1 98 ? -12.594 -8.918 -1.821 1.00 84.06 98 ALA A O 1
ATOM 779 N N . HIS A 1 99 ? -11.407 -7.189 -1.034 1.00 86.25 99 HIS A N 1
ATOM 780 C CA . HIS A 1 99 ? -10.759 -7.917 0.049 1.00 86.25 99 HIS A CA 1
ATOM 781 C C . HIS A 1 99 ? -11.530 -7.677 1.340 1.00 86.25 99 HIS A C 1
ATOM 783 O O . HIS A 1 99 ? -11.473 -6.583 1.902 1.00 86.25 99 HIS A O 1
ATOM 789 N N . ARG A 1 100 ? -12.258 -8.699 1.790 1.00 89.44 100 ARG A N 1
ATOM 790 C CA . ARG A 1 100 ? -13.078 -8.653 3.002 1.00 89.44 100 ARG A CA 1
ATOM 791 C C . ARG A 1 100 ? -12.364 -9.341 4.155 1.00 89.44 100 ARG A C 1
ATOM 793 O O . ARG A 1 100 ? -11.805 -10.423 3.973 1.00 89.44 100 ARG A O 1
ATOM 800 N N . TYR A 1 101 ? -12.395 -8.714 5.322 1.00 87.31 101 TYR A N 1
ATOM 801 C CA . TYR A 1 101 ? -11.776 -9.206 6.543 1.00 87.31 101 TYR A CA 1
ATOM 802 C C . TYR A 1 101 ? -12.777 -9.119 7.685 1.00 87.31 101 TYR A C 1
ATOM 804 O O . TYR A 1 101 ? -13.217 -8.026 8.040 1.00 87.31 101 TYR A O 1
ATOM 812 N N . LYS A 1 102 ? -13.100 -10.262 8.289 1.00 86.69 102 LYS A N 1
ATOM 813 C CA . LYS A 1 102 ? -13.783 -10.289 9.582 1.00 86.69 102 LYS A CA 1
ATOM 814 C C . LYS A 1 102 ? -12.757 -10.040 10.670 1.00 86.69 102 LYS A C 1
ATOM 816 O O . LYS A 1 102 ? -11.733 -10.722 10.715 1.00 86.69 102 LYS A O 1
ATOM 821 N N . LEU A 1 103 ? -13.008 -9.069 11.535 1.00 83.00 103 LEU A N 1
ATOM 822 C CA . LEU A 1 103 ? -11.990 -8.603 12.472 1.00 83.00 103 LEU A CA 1
ATOM 823 C C . LEU A 1 103 ? -11.663 -9.633 13.568 1.00 83.00 103 LEU A C 1
ATOM 825 O O . LEU A 1 103 ? -10.545 -9.647 14.090 1.00 83.00 103 LEU A O 1
ATOM 829 N N . ALA A 1 104 ? -12.590 -10.551 13.847 1.00 81.88 104 ALA A N 1
ATOM 830 C CA . ALA A 1 104 ? -12.355 -11.733 14.673 1.00 81.88 104 ALA A CA 1
ATOM 831 C C . ALA A 1 104 ? -11.259 -12.657 14.119 1.00 81.88 104 ALA A C 1
ATOM 833 O O . ALA A 1 104 ? -10.374 -13.074 14.861 1.00 81.88 104 ALA A O 1
ATOM 834 N N . GLU A 1 105 ? -11.262 -12.912 12.808 1.00 84.69 105 GLU A N 1
ATOM 835 C CA . GLU A 1 105 ? -10.330 -13.836 12.140 1.00 84.69 105 GLU A CA 1
ATOM 836 C C . GLU A 1 105 ? -8.958 -13.198 11.851 1.00 84.69 105 GLU A C 1
ATOM 838 O O . GLU A 1 105 ? -7.990 -13.881 11.507 1.00 84.69 105 GLU A O 1
ATOM 843 N N . VAL A 1 106 ? -8.853 -11.872 11.970 1.00 84.38 106 VAL A N 1
ATOM 844 C CA . VAL A 1 106 ? -7.588 -11.151 11.811 1.00 84.38 106 VAL A CA 1
ATOM 845 C C . VAL A 1 106 ? -6.709 -11.406 13.034 1.00 84.38 106 VAL A C 1
ATOM 847 O O . VAL A 1 106 ? -7.088 -11.071 14.151 1.00 84.38 106 VAL A O 1
ATOM 850 N N . GLN A 1 107 ? -5.520 -11.966 12.828 1.00 82.00 107 GLN A N 1
ATOM 851 C CA . GLN A 1 107 ? -4.549 -12.220 13.899 1.00 82.00 107 GLN A CA 1
ATOM 852 C C . GLN A 1 107 ? -3.715 -10.973 14.186 1.00 82.00 107 GLN A C 1
ATOM 854 O O . GLN A 1 107 ? -3.468 -10.616 15.333 1.00 82.00 107 GLN A O 1
ATOM 859 N N . GLU A 1 108 ? -3.315 -10.274 13.126 1.00 83.00 108 GLU A N 1
ATOM 860 C CA . GLU A 1 108 ? -2.467 -9.097 13.224 1.00 83.00 108 GLU A CA 1
ATOM 861 C C . GLU A 1 108 ? -3.070 -7.948 12.425 1.00 83.00 108 GLU A C 1
ATOM 863 O O . GLU A 1 108 ? -3.383 -8.090 11.243 1.00 83.00 108 GLU A O 1
ATOM 868 N N . PHE A 1 109 ? -3.201 -6.795 13.072 1.00 87.44 109 PHE A N 1
ATOM 869 C CA . PHE A 1 109 ? -3.711 -5.575 12.468 1.00 87.44 109 PHE A CA 1
ATOM 870 C C . PHE A 1 109 ? -2.795 -4.435 12.892 1.00 87.44 109 PHE A C 1
ATOM 872 O O . PHE A 1 109 ? -2.834 -4.008 14.041 1.00 87.44 109 PHE A O 1
ATOM 879 N N . ARG A 1 110 ? -1.921 -3.995 11.984 1.00 86.25 110 ARG A N 1
ATOM 880 C CA . ARG A 1 110 ? -1.000 -2.880 12.224 1.00 86.25 110 ARG A CA 1
ATOM 881 C C . ARG A 1 110 ? -1.355 -1.721 11.322 1.00 86.25 110 ARG A C 1
ATOM 883 O O . ARG A 1 110 ? -1.507 -1.891 10.112 1.00 86.25 110 ARG A O 1
ATOM 890 N N . VAL A 1 111 ? -1.379 -0.532 11.889 1.00 89.31 111 VAL A N 1
ATOM 891 C CA . VAL A 1 111 ? -1.603 0.712 11.171 1.00 89.31 111 VAL A CA 1
ATOM 892 C C . VAL A 1 111 ? -0.378 1.593 11.365 1.00 89.31 111 VAL A C 1
ATOM 894 O O . VAL A 1 111 ? 0.163 1.736 12.456 1.00 89.31 111 VAL A O 1
ATOM 897 N N . ARG A 1 112 ? 0.119 2.191 10.289 1.00 87.38 112 ARG A N 1
ATOM 898 C CA . ARG A 1 112 ? 1.146 3.227 10.347 1.00 87.38 112 ARG A CA 1
ATOM 899 C C . ARG A 1 112 ? 0.536 4.531 9.878 1.00 87.38 112 ARG A C 1
ATOM 901 O O . ARG A 1 112 ? 0.083 4.640 8.740 1.00 87.38 112 ARG A O 1
ATOM 908 N N . GLU A 1 113 ? 0.537 5.500 10.776 1.00 88.00 113 GLU A N 1
ATOM 909 C CA . GLU A 1 113 ? -0.091 6.793 10.568 1.00 88.00 113 GLU A CA 1
ATOM 910 C C . GLU A 1 113 ? 0.913 7.800 10.015 1.00 88.00 113 GLU A C 1
ATOM 912 O O . GLU A 1 113 ? 2.065 7.860 10.447 1.00 88.00 113 GLU A O 1
ATOM 917 N N . PHE A 1 114 ? 0.455 8.617 9.070 1.00 85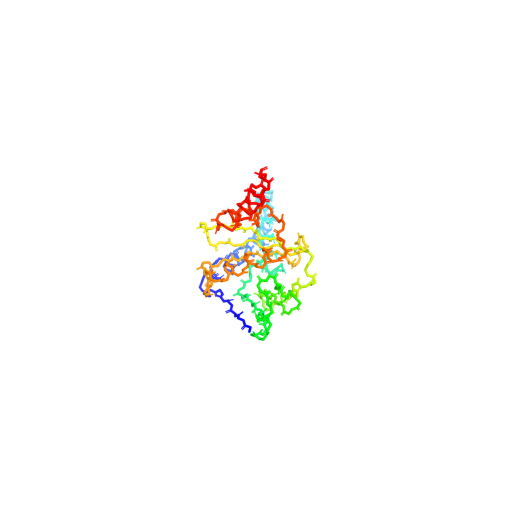.69 114 PHE A N 1
ATOM 918 C CA . PHE A 1 114 ? 1.182 9.776 8.565 1.00 85.69 114 PHE A CA 1
ATOM 919 C C . PHE A 1 114 ? 0.266 11.005 8.657 1.00 85.69 114 PHE A C 1
ATOM 921 O O . PHE A 1 114 ? -0.340 11.389 7.648 1.00 85.69 114 PHE A O 1
ATOM 928 N N . PRO A 1 115 ? 0.142 11.620 9.852 1.00 75.44 115 PRO A N 1
ATOM 929 C CA . PRO A 1 115 ? -0.840 12.674 10.122 1.00 75.44 115 PRO A CA 1
ATOM 930 C C . PRO A 1 115 ? -0.706 13.868 9.173 1.00 75.44 115 PRO A C 1
ATOM 932 O O . PRO A 1 115 ? -1.689 14.303 8.582 1.00 75.44 115 PRO A O 1
ATOM 935 N N . SER A 1 116 ? 0.524 14.330 8.925 1.00 78.12 116 SER A N 1
ATOM 936 C CA . SER A 1 116 ? 0.804 15.468 8.035 1.00 78.12 116 SER A CA 1
ATOM 937 C C . SER A 1 116 ? 0.368 15.226 6.585 1.00 78.12 116 SER A C 1
ATOM 939 O O . SER A 1 116 ? -0.001 16.162 5.880 1.00 78.12 116 SER A O 1
ATOM 941 N N . ALA A 1 117 ? 0.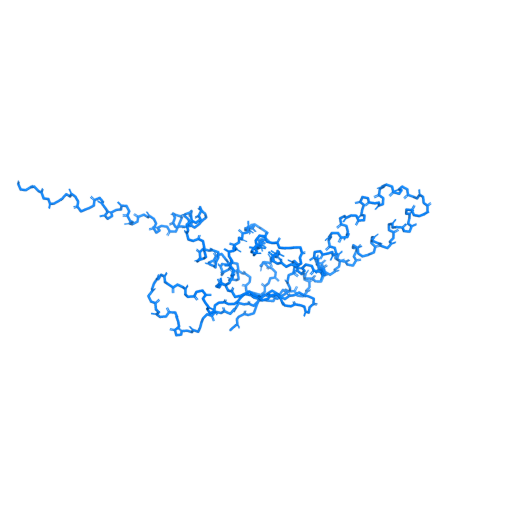396 13.969 6.132 1.00 77.12 117 ALA A N 1
ATOM 942 C CA . ALA A 1 117 ? 0.002 13.587 4.778 1.00 77.12 117 ALA A CA 1
ATOM 943 C C . ALA A 1 117 ? -1.465 13.127 4.687 1.00 77.12 117 ALA A C 1
ATOM 945 O O . ALA A 1 117 ? -1.975 12.959 3.580 1.00 77.12 117 ALA A O 1
ATOM 946 N N . GLY A 1 118 ? -2.140 12.894 5.820 1.00 82.12 118 GLY A N 1
ATOM 947 C CA . GLY A 1 118 ? -3.465 12.268 5.865 1.00 82.12 118 GLY A CA 1
ATOM 948 C C . GLY A 1 118 ? -3.475 10.858 5.268 1.00 82.12 118 GLY A C 1
ATOM 949 O O . GLY A 1 118 ? -4.458 10.458 4.634 1.00 82.12 118 GLY A O 1
ATOM 950 N N . LYS A 1 119 ? -2.363 10.124 5.416 1.00 86.69 119 LYS A N 1
ATOM 951 C CA . LYS A 1 119 ? -2.184 8.771 4.874 1.00 86.69 119 LYS A CA 1
ATOM 952 C C . LYS A 1 119 ? -2.115 7.747 6.000 1.00 86.69 119 LYS A C 1
ATOM 954 O O . LYS A 1 119 ? -1.502 7.994 7.037 1.00 86.69 119 LYS A O 1
ATOM 959 N N . LEU A 1 120 ? -2.708 6.586 5.762 1.00 89.75 120 LEU A N 1
ATOM 960 C CA . LEU A 1 120 ? -2.606 5.411 6.616 1.00 89.75 120 LEU A CA 1
ATOM 961 C C . LEU A 1 120 ? -2.039 4.259 5.805 1.00 89.75 120 LEU A C 1
ATOM 963 O O . LEU A 1 120 ? -2.468 4.010 4.680 1.00 89.75 120 LEU A O 1
ATOM 967 N N . TYR A 1 121 ? -1.100 3.538 6.393 1.00 90.44 121 TYR A N 1
ATOM 968 C CA . TYR A 1 121 ? -0.612 2.289 5.844 1.00 90.44 121 TYR A CA 1
ATOM 969 C C . TYR A 1 121 ? -1.027 1.136 6.749 1.00 90.44 121 TYR A C 1
ATOM 971 O O . TYR A 1 121 ? -0.570 1.034 7.883 1.00 90.44 121 TYR A O 1
ATOM 979 N N . ILE A 1 122 ? -1.910 0.281 6.247 1.00 90.69 122 ILE A N 1
ATOM 980 C CA . ILE A 1 122 ? -2.526 -0.815 6.989 1.00 90.69 122 ILE A CA 1
ATOM 981 C C . ILE A 1 122 ? -1.888 -2.130 6.554 1.00 90.69 122 ILE A C 1
ATOM 983 O O . ILE A 1 122 ? -1.777 -2.419 5.358 1.00 90.69 122 ILE A O 1
ATOM 987 N N . ARG A 1 123 ? -1.504 -2.946 7.535 1.00 91.19 123 ARG A N 1
ATOM 988 C CA . ARG A 1 123 ? -1.070 -4.330 7.358 1.00 91.19 123 ARG A CA 1
ATOM 989 C C . ARG A 1 123 ? -1.983 -5.269 8.129 1.00 91.19 123 ARG A C 1
ATOM 991 O O . ARG A 1 123 ? -2.186 -5.093 9.325 1.00 91.19 123 ARG A O 1
ATOM 998 N N . ILE A 1 124 ? -2.487 -6.278 7.431 1.00 89.62 124 ILE A N 1
ATOM 999 C CA . ILE A 1 124 ? -3.353 -7.319 7.982 1.00 89.62 124 ILE A CA 1
ATOM 1000 C C . ILE A 1 124 ? -2.644 -8.663 7.817 1.00 89.62 124 ILE A C 1
ATOM 1002 O O . ILE A 1 124 ? -2.235 -8.996 6.701 1.00 89.62 124 ILE A O 1
ATOM 1006 N N . ASN A 1 125 ? -2.508 -9.419 8.911 1.00 87.25 125 ASN A N 1
ATOM 1007 C CA . ASN A 1 125 ? -1.851 -10.731 8.979 1.00 87.25 125 ASN A CA 1
ATOM 1008 C C . ASN A 1 125 ? -0.442 -10.722 8.349 1.00 87.25 125 ASN A C 1
ATOM 1010 O O . ASN A 1 125 ? -0.185 -11.442 7.386 1.00 87.25 125 ASN A O 1
ATOM 1014 N N . GLY A 1 126 ? 0.447 -9.832 8.802 1.00 76.69 126 GLY A N 1
ATOM 1015 C CA . GLY A 1 126 ? 1.811 -9.676 8.274 1.00 76.69 126 GLY A CA 1
ATOM 1016 C C . GLY A 1 126 ? 1.928 -8.994 6.903 1.00 76.69 126 GLY A C 1
ATOM 1017 O O . GLY A 1 126 ? 2.986 -8.460 6.570 1.00 76.69 126 GLY A O 1
ATOM 1018 N N . GLY A 1 127 ? 0.839 -8.920 6.133 1.00 77.00 127 GLY A N 1
ATOM 1019 C CA . GLY A 1 127 ? 0.799 -8.329 4.798 1.00 77.00 127 GLY A CA 1
ATOM 1020 C C . GLY A 1 127 ? 1.342 -9.266 3.715 1.00 77.00 127 GLY A C 1
ATOM 1021 O O . GLY A 1 127 ? 2.546 -9.358 3.494 1.00 77.00 127 GLY A O 1
ATOM 1022 N N . GLY A 1 128 ? 0.439 -9.913 2.978 1.00 81.31 128 GLY A N 1
ATOM 1023 C CA . GLY A 1 128 ? 0.783 -10.823 1.885 1.00 81.31 128 GLY A CA 1
ATOM 1024 C C . GLY A 1 128 ? 1.106 -10.118 0.561 1.00 81.31 128 GLY A C 1
ATOM 1025 O O . GLY A 1 128 ? 0.842 -8.927 0.369 1.00 81.31 128 GLY A O 1
ATOM 1026 N N . LEU A 1 129 ? 1.640 -10.881 -0.399 1.00 77.44 129 LEU A N 1
ATOM 1027 C CA . LEU A 1 129 ? 1.982 -10.377 -1.738 1.00 77.44 129 LEU A CA 1
ATOM 1028 C C . LEU A 1 129 ? 0.756 -9.916 -2.544 1.00 77.44 129 LEU A C 1
ATOM 1030 O O . LEU A 1 129 ? 0.868 -8.959 -3.310 1.00 77.44 129 LEU A O 1
ATOM 1034 N N . LEU A 1 130 ? -0.399 -10.556 -2.329 1.00 81.25 130 LEU A N 1
ATOM 1035 C CA . LEU A 1 130 ? -1.651 -10.309 -3.059 1.00 81.25 130 LEU A CA 1
ATOM 1036 C C . LEU A 1 130 ? -2.681 -9.489 -2.272 1.00 81.25 130 LEU A C 1
ATOM 1038 O O . LEU A 1 130 ? -3.530 -8.840 -2.864 1.00 81.25 130 LEU A O 1
ATOM 1042 N N . ARG A 1 131 ? -2.647 -9.536 -0.937 1.00 85.50 131 ARG A N 1
ATOM 1043 C CA . ARG A 1 131 ? -3.621 -8.842 -0.084 1.00 85.50 131 ARG A CA 1
ATOM 1044 C C . ARG A 1 131 ? -3.063 -8.586 1.307 1.00 85.50 131 ARG A C 1
ATOM 1046 O O . ARG A 1 131 ? -2.119 -9.246 1.737 1.00 85.50 131 ARG A O 1
ATOM 1053 N N . GLY A 1 132 ? -3.690 -7.666 2.032 1.00 85.75 132 GLY A N 1
ATOM 1054 C CA . GLY A 1 132 ? -3.339 -7.356 3.420 1.00 85.75 132 GLY A CA 1
ATOM 1055 C C . GLY A 1 132 ? -2.331 -6.220 3.571 1.00 85.75 132 GLY A C 1
ATOM 1056 O O . GLY A 1 132 ? -1.822 -6.022 4.666 1.00 85.75 132 GLY A O 1
ATOM 1057 N N . ARG A 1 133 ? -2.029 -5.476 2.501 1.00 90.69 133 ARG A N 1
ATOM 1058 C CA . ARG A 1 133 ? -1.208 -4.258 2.541 1.00 90.69 133 ARG A CA 1
ATOM 1059 C C . ARG A 1 133 ? -1.980 -3.154 1.835 1.00 90.69 133 ARG A C 1
ATOM 1061 O O . ARG A 1 133 ? -2.181 -3.256 0.630 1.00 90.69 133 ARG A O 1
ATOM 1068 N N . TYR A 1 134 ? -2.391 -2.124 2.565 1.00 90.94 134 TYR A N 1
ATOM 1069 C CA . TYR A 1 134 ? -3.230 -1.058 2.020 1.00 90.94 134 TYR A CA 1
ATOM 1070 C C . TYR A 1 134 ? -2.679 0.317 2.366 1.00 90.94 134 TYR A C 1
ATOM 1072 O O . TYR A 1 134 ? -2.355 0.595 3.516 1.00 90.94 134 TYR A O 1
ATOM 1080 N N . TRP A 1 135 ? -2.608 1.184 1.369 1.00 89.75 135 TRP A N 1
ATOM 1081 C CA . TRP A 1 135 ? -2.360 2.608 1.503 1.00 89.75 135 TRP A CA 1
ATOM 1082 C C . TRP A 1 135 ? -3.693 3.337 1.363 1.00 89.75 135 TRP A C 1
ATOM 1084 O O . TRP A 1 135 ? -4.289 3.368 0.289 1.00 89.75 135 TRP A O 1
ATOM 1094 N N . LEU A 1 136 ? -4.170 3.920 2.460 1.00 89.38 136 LEU A N 1
ATOM 1095 C CA . LEU A 1 136 ? -5.358 4.763 2.468 1.00 89.38 136 LEU A CA 1
ATOM 1096 C C . LEU A 1 136 ? -4.952 6.227 2.490 1.00 89.38 136 LEU A C 1
ATOM 1098 O O . LEU A 1 136 ? -4.213 6.666 3.370 1.00 89.38 136 LEU A O 1
ATOM 1102 N N . GLN A 1 137 ? -5.491 7.003 1.558 1.00 87.88 137 GLN A N 1
ATOM 1103 C CA . GLN A 1 137 ? -5.329 8.452 1.536 1.00 87.88 137 GLN A CA 1
ATOM 1104 C C . GLN A 1 137 ? -6.597 9.101 2.076 1.00 87.88 137 GLN A C 1
ATOM 1106 O O . GLN A 1 137 ? -7.428 9.610 1.331 1.00 87.88 137 GLN A O 1
ATOM 1111 N N . THR A 1 138 ? -6.758 9.055 3.397 1.00 85.88 138 THR A N 1
ATOM 1112 C CA . THR A 1 138 ? -7.970 9.536 4.074 1.00 85.88 138 THR A CA 1
ATOM 1113 C C . THR A 1 138 ? -8.315 10.979 3.701 1.00 85.88 138 THR A C 1
ATOM 1115 O O . THR A 1 138 ? -9.476 11.275 3.462 1.00 85.88 138 THR A O 1
ATOM 1118 N N . LYS A 1 139 ? -7.324 11.857 3.494 1.00 86.62 139 LYS A N 1
ATOM 1119 C CA . LYS A 1 139 ? -7.538 13.263 3.096 1.00 86.62 139 LYS A CA 1
ATOM 1120 C C . LYS A 1 139 ? -8.376 13.452 1.821 1.00 86.62 139 LYS A C 1
ATOM 1122 O O . LYS A 1 139 ? -9.046 14.470 1.683 1.00 86.62 139 LYS A O 1
ATOM 1127 N N . VAL A 1 140 ? -8.325 12.501 0.893 1.00 86.56 140 VAL A N 1
ATOM 1128 C CA . VAL A 1 140 ? -9.026 12.556 -0.403 1.00 86.56 140 VAL A CA 1
ATOM 1129 C C . VAL A 1 140 ? -10.173 11.546 -0.488 1.00 86.56 140 VAL A C 1
ATOM 1131 O O . VAL A 1 140 ? -10.671 11.256 -1.576 1.00 86.56 140 VAL A O 1
ATOM 1134 N N . MET A 1 141 ? -10.605 11.010 0.656 1.00 87.56 141 MET A N 1
ATOM 1135 C CA . MET A 1 141 ? -11.800 10.180 0.773 1.00 87.56 141 MET A CA 1
ATOM 1136 C C . MET A 1 141 ? -12.956 10.975 1.384 1.00 87.56 141 MET A C 1
ATOM 1138 O O . MET A 1 141 ? -12.754 11.873 2.204 1.00 87.56 141 MET A O 1
ATOM 1142 N N . THR A 1 142 ? -14.185 10.627 1.005 1.00 87.81 142 THR A N 1
ATOM 1143 C CA . THR A 1 142 ? -15.398 11.148 1.650 1.00 87.81 142 THR A CA 1
ATOM 1144 C C . THR A 1 142 ? -15.362 10.817 3.138 1.00 87.81 142 THR A C 1
ATOM 1146 O O . THR A 1 142 ? -15.159 9.656 3.477 1.00 87.81 142 THR A O 1
ATOM 1149 N N . GLU A 1 143 ? -15.547 11.813 4.010 1.00 86.88 143 GLU A N 1
ATOM 1150 C CA . GLU A 1 143 ? -15.495 11.648 5.477 1.00 86.88 143 GLU A CA 1
ATOM 1151 C C . GLU A 1 143 ? -14.177 11.027 5.983 1.00 86.88 143 GLU A C 1
ATOM 1153 O O . GLU A 1 143 ? -14.128 10.282 6.960 1.00 86.88 143 GLU A O 1
ATOM 1158 N N . GLY A 1 144 ? -13.073 11.361 5.313 1.00 84.38 144 GLY A N 1
ATOM 1159 C CA . GLY A 1 144 ? -11.749 10.818 5.588 1.00 84.38 144 GLY A CA 1
ATOM 1160 C C . GLY A 1 144 ? -11.254 10.949 7.025 1.00 84.38 144 GLY A C 1
ATOM 1161 O O . GLY A 1 144 ? -10.620 10.027 7.529 1.00 84.38 144 GLY A O 1
ATOM 1162 N N . ALA A 1 145 ? -11.551 12.064 7.696 1.00 85.62 145 ALA A N 1
ATOM 1163 C CA . ALA A 1 145 ? -11.170 12.270 9.094 1.00 85.62 145 ALA A CA 1
ATOM 1164 C C . ALA A 1 145 ? -11.851 11.257 10.029 1.00 85.62 145 ALA A C 1
ATOM 1166 O O . ALA A 1 145 ? -11.217 10.744 10.948 1.00 85.62 145 ALA A O 1
ATOM 1167 N N . GLU A 1 146 ? -13.114 10.920 9.758 1.00 86.56 146 GLU A N 1
ATOM 1168 C CA . GLU A 1 146 ? -13.821 9.880 10.501 1.00 86.56 146 GLU A CA 1
ATOM 1169 C C . GLU A 1 146 ? -13.214 8.508 10.212 1.00 86.56 146 GLU A C 1
ATOM 1171 O O . GLU A 1 146 ? -12.881 7.787 11.148 1.00 86.56 146 GLU A O 1
ATOM 1176 N N . LEU A 1 147 ? -13.001 8.163 8.935 1.00 85.94 147 LEU A N 1
ATOM 1177 C CA . LEU A 1 147 ? -12.352 6.901 8.563 1.00 85.94 147 LEU A CA 1
ATOM 1178 C C . LEU A 1 147 ? -10.981 6.754 9.235 1.00 85.94 147 LEU A C 1
ATOM 1180 O O . LEU A 1 147 ? -10.642 5.675 9.713 1.00 85.94 147 LEU A O 1
ATOM 1184 N N . PHE A 1 148 ? -10.204 7.836 9.285 1.00 86.75 148 PHE A N 1
ATOM 1185 C CA . PHE A 1 148 ? -8.893 7.856 9.920 1.00 86.75 148 PHE A CA 1
ATOM 1186 C C . PHE A 1 148 ? -8.979 7.454 11.394 1.00 86.75 148 PHE A C 1
ATOM 1188 O O . PHE A 1 148 ? -8.300 6.517 11.809 1.00 86.75 148 PHE A O 1
ATOM 1195 N N . GLN A 1 149 ? -9.861 8.108 12.155 1.00 84.69 149 GLN A N 1
ATOM 1196 C CA . GLN A 1 149 ? -10.059 7.800 13.572 1.00 84.69 149 GLN A 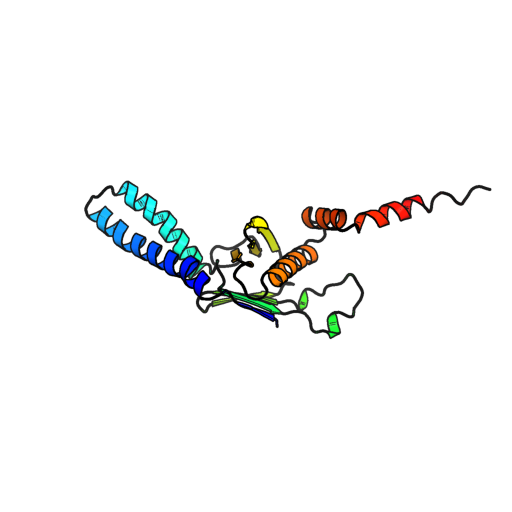CA 1
ATOM 1197 C C . GLN A 1 149 ? -10.595 6.384 13.775 1.00 84.69 149 GLN A C 1
ATOM 1199 O O . GLN A 1 149 ? -10.050 5.629 14.572 1.00 84.69 149 GLN A O 1
ATOM 1204 N N . ARG A 1 150 ? -11.581 5.966 12.974 1.00 84.62 150 ARG A N 1
ATOM 1205 C CA . ARG A 1 150 ? -12.160 4.620 13.061 1.00 84.62 150 ARG A CA 1
ATOM 1206 C C . ARG A 1 150 ? -11.121 3.525 12.857 1.00 84.62 150 ARG A C 1
ATOM 1208 O O . ARG A 1 150 ? -11.124 2.551 13.594 1.00 84.62 150 ARG A O 1
ATOM 1215 N N . ILE A 1 151 ? -10.224 3.666 11.882 1.00 86.56 151 ILE A N 1
ATOM 1216 C CA . ILE A 1 151 ? -9.168 2.671 11.649 1.00 86.56 151 ILE A CA 1
ATOM 1217 C C . ILE A 1 151 ? -8.194 2.597 12.835 1.00 86.56 151 ILE A C 1
ATOM 1219 O O . ILE A 1 151 ? -7.756 1.502 13.187 1.00 86.56 151 ILE A O 1
ATOM 1223 N N . ILE A 1 152 ? -7.877 3.730 13.466 1.00 84.00 152 ILE A N 1
ATOM 1224 C CA . ILE A 1 152 ? -7.024 3.773 14.663 1.00 84.00 152 ILE A CA 1
ATOM 1225 C C . ILE A 1 152 ? -7.733 3.126 15.857 1.00 84.00 152 ILE A C 1
ATOM 1227 O O . ILE A 1 152 ? -7.124 2.345 16.584 1.00 84.00 152 ILE A O 1
ATOM 1231 N N . ASP A 1 153 ? -9.025 3.395 16.038 1.00 83.19 153 ASP A N 1
ATOM 1232 C CA . ASP A 1 153 ? -9.832 2.781 17.096 1.00 83.19 153 ASP A CA 1
ATOM 1233 C C . ASP A 1 153 ? -9.903 1.254 16.940 1.00 83.19 153 ASP A C 1
ATOM 1235 O O . ASP A 1 153 ? -9.824 0.529 17.930 1.00 83.19 153 ASP A O 1
ATOM 1239 N N . LEU A 1 154 ? -9.972 0.746 15.703 1.00 82.50 154 LEU A N 1
ATOM 1240 C CA . LEU A 1 154 ? -9.912 -0.694 15.428 1.00 82.50 154 LEU A CA 1
ATOM 1241 C C . LEU A 1 154 ? -8.535 -1.299 15.744 1.00 82.50 154 LEU A C 1
ATOM 1243 O O . LEU A 1 154 ? -8.473 -2.415 16.258 1.00 82.50 154 LEU A O 1
ATOM 1247 N N . GLU A 1 155 ? -7.436 -0.582 15.469 1.00 83.62 155 GLU A N 1
ATOM 1248 C CA . GLU A 1 155 ? -6.091 -1.012 15.892 1.00 83.62 155 GLU A CA 1
ATOM 1249 C C . GLU A 1 155 ? -6.005 -1.104 17.419 1.00 83.62 155 GLU A C 1
ATOM 1251 O O . GLU A 1 155 ? -5.536 -2.113 17.944 1.00 83.62 155 GLU A O 1
ATOM 1256 N N . TYR A 1 156 ? -6.517 -0.092 18.123 1.00 79.50 156 TYR A N 1
ATOM 1257 C CA . TYR A 1 156 ? -6.536 -0.045 19.583 1.00 79.50 156 TYR A CA 1
ATOM 1258 C C . TYR A 1 156 ? -7.358 -1.186 20.193 1.00 79.50 156 TYR A C 1
ATOM 1260 O O . TYR A 1 156 ? -6.877 -1.869 21.093 1.00 79.50 156 TYR A O 1
ATOM 1268 N N . ALA A 1 157 ? -8.565 -1.432 19.675 1.00 76.69 157 ALA A N 1
ATOM 1269 C CA . ALA A 1 157 ? -9.438 -2.501 20.156 1.00 76.69 157 ALA A CA 1
ATOM 1270 C C . ALA A 1 157 ? -8.814 -3.894 19.976 1.00 76.69 157 ALA A C 1
ATOM 1272 O O . ALA A 1 157 ? -9.045 -4.786 20.788 1.00 76.69 157 ALA A O 1
ATOM 1273 N N . LYS A 1 158 ? -8.013 -4.090 18.920 1.00 77.00 158 LYS A N 1
ATOM 1274 C CA . LYS A 1 158 ? -7.345 -5.371 18.661 1.00 77.00 158 LYS A CA 1
ATOM 1275 C C . LYS A 1 158 ? -6.043 -5.540 19.448 1.00 77.00 158 LYS A C 1
ATOM 1277 O O . LYS A 1 158 ? -5.712 -6.664 19.809 1.00 77.00 158 LYS A O 1
ATOM 1282 N N . HIS A 1 159 ? -5.314 -4.450 19.700 1.00 74.75 159 HIS A N 1
ATOM 1283 C CA . HIS A 1 159 ? -4.016 -4.450 20.389 1.00 74.75 159 HIS A CA 1
ATOM 1284 C C . HIS A 1 159 ? -3.992 -3.436 21.548 1.00 74.75 159 HIS A C 1
ATOM 1286 O O . HIS A 1 159 ? -3.242 -2.447 21.486 1.00 74.75 159 HIS A O 1
ATOM 1292 N N . PRO A 1 160 ? -4.776 -3.674 22.620 1.00 68.94 160 PRO A N 1
ATOM 1293 C CA . PRO A 1 160 ? -4.904 -2.743 23.746 1.00 68.94 160 PRO A CA 1
ATOM 1294 C C . PRO A 1 160 ? -3.601 -2.576 24.546 1.00 68.94 160 PRO A C 1
ATOM 1296 O O . PRO A 1 160 ? -3.384 -1.531 25.164 1.00 68.94 160 PRO A O 1
ATOM 1299 N N . ASP A 1 161 ? -2.700 -3.557 24.485 1.00 69.12 161 ASP A N 1
ATOM 1300 C CA . ASP A 1 161 ? -1.413 -3.545 25.197 1.00 69.12 161 ASP A CA 1
ATOM 1301 C C . ASP A 1 161 ? -0.262 -2.963 24.364 1.00 69.12 161 ASP A C 1
ATOM 1303 O O . ASP A 1 161 ? 0.894 -2.950 24.788 1.00 69.12 161 ASP A O 1
ATOM 1307 N N . SER A 1 162 ? -0.546 -2.465 23.157 1.00 72.06 162 SER A N 1
ATOM 1308 C CA . SER A 1 162 ? 0.487 -1.855 22.323 1.00 72.06 162 SER A CA 1
ATOM 1309 C C . SER A 1 162 ? 1.024 -0.555 22.941 1.00 72.06 162 SER A C 1
ATOM 1311 O O . SER A 1 162 ? 0.296 0.219 23.562 1.00 72.06 162 SER A O 1
ATOM 1313 N N . LEU A 1 163 ? 2.305 -0.245 22.704 1.00 60.91 163 LEU A N 1
ATOM 1314 C CA . LEU A 1 163 ? 2.911 1.023 23.147 1.00 60.91 163 LEU A CA 1
ATOM 1315 C C . LEU A 1 163 ? 2.153 2.255 22.625 1.00 60.91 163 LEU A C 1
ATOM 1317 O O . LEU A 1 163 ? 2.093 3.282 23.296 1.00 60.91 163 LEU A O 1
ATOM 1321 N N . LYS A 1 164 ? 1.538 2.144 21.442 1.00 72.44 164 LYS A N 1
ATOM 1322 C CA . LYS A 1 164 ? 0.652 3.178 20.900 1.00 72.44 164 LYS A CA 1
ATOM 1323 C C . LYS A 1 164 ? -0.622 3.341 21.723 1.00 72.44 164 LYS A C 1
ATOM 1325 O O . LYS A 1 164 ? -1.018 4.468 22.009 1.00 72.44 164 LYS A O 1
ATOM 1330 N N . ALA A 1 165 ? -1.254 2.229 22.093 1.00 67.75 165 ALA A N 1
ATOM 1331 C CA . ALA A 1 165 ? -2.433 2.227 22.942 1.00 67.75 165 ALA A CA 1
ATOM 1332 C C . ALA A 1 165 ? -2.123 2.850 24.309 1.00 67.75 165 ALA A C 1
ATOM 1334 O O . ALA A 1 165 ? -2.852 3.725 24.773 1.00 67.75 165 ALA A O 1
ATOM 1335 N N . TYR A 1 166 ? -0.979 2.496 24.893 1.00 62.72 166 TYR A N 1
ATOM 1336 C CA . TYR A 1 166 ? -0.480 3.126 26.110 1.00 62.72 166 TYR A CA 1
ATOM 1337 C C . TYR A 1 166 ? -0.273 4.641 25.949 1.00 62.72 166 TYR A C 1
ATOM 1339 O O . TYR A 1 166 ? -0.820 5.420 26.727 1.00 62.72 166 TYR A O 1
ATOM 1347 N N . ALA A 1 167 ? 0.443 5.082 24.908 1.00 64.31 167 ALA A N 1
ATOM 1348 C CA . ALA A 1 167 ? 0.675 6.505 24.650 1.00 64.31 167 ALA A CA 1
ATOM 1349 C C . ALA A 1 167 ? -0.635 7.291 24.463 1.00 64.31 167 ALA A C 1
ATOM 1351 O O . ALA A 1 167 ? -0.752 8.423 24.931 1.00 64.31 167 ALA A O 1
ATOM 1352 N N . ARG A 1 168 ? -1.646 6.684 23.827 1.00 70.00 168 ARG A N 1
ATOM 1353 C CA . ARG A 1 168 ? -2.981 7.276 23.687 1.00 70.00 168 ARG A CA 1
ATOM 1354 C C . ARG A 1 168 ? -3.681 7.433 25.037 1.00 70.00 168 ARG A C 1
ATOM 1356 O O . ARG A 1 168 ? -4.199 8.516 25.289 1.00 70.00 168 ARG A O 1
ATOM 1363 N N . ARG A 1 169 ? -3.662 6.418 25.911 1.00 70.94 169 ARG A N 1
ATOM 1364 C CA . ARG A 1 169 ? -4.241 6.506 27.270 1.00 70.94 169 ARG A CA 1
ATOM 1365 C C . ARG A 1 169 ? -3.595 7.611 28.104 1.00 70.94 169 ARG A C 1
ATOM 1367 O O . ARG A 1 169 ? -4.295 8.367 28.770 1.00 70.94 169 ARG A O 1
ATOM 1374 N N . VAL A 1 170 ? -2.269 7.736 28.025 1.00 68.69 170 VAL A N 1
ATOM 1375 C CA . VAL A 1 170 ? -1.510 8.780 28.731 1.00 68.69 170 VAL A CA 1
ATOM 1376 C C . VAL A 1 170 ? -1.861 10.173 28.201 1.00 68.69 170 VAL A C 1
ATOM 1378 O O . VAL A 1 170 ? -2.178 11.061 28.986 1.00 68.69 170 VAL A O 1
ATOM 1381 N N . ASN A 1 171 ? -1.885 10.362 26.879 1.00 70.50 171 ASN A N 1
ATOM 1382 C CA . ASN A 1 171 ? -2.209 11.657 26.270 1.00 70.50 171 ASN A CA 1
ATOM 1383 C C . ASN A 1 171 ? -3.690 12.050 26.404 1.00 70.50 171 ASN A C 1
ATOM 1385 O O . ASN A 1 171 ? -4.004 13.236 26.358 1.00 70.50 171 ASN A O 1
ATOM 1389 N N . SER A 1 172 ? -4.593 11.076 26.556 1.00 61.53 172 SER A N 1
ATOM 1390 C CA . SER A 1 172 ? -6.037 11.313 26.721 1.00 61.53 172 SER A CA 1
ATOM 1391 C C . SER A 1 172 ? -6.444 11.538 28.186 1.00 61.53 172 SER A C 1
ATOM 1393 O O . SER A 1 172 ? -7.612 11.796 28.453 1.00 61.53 172 SER A O 1
ATOM 1395 N N . GLY A 1 173 ? -5.502 11.458 29.137 1.00 51.72 173 GLY A N 1
ATOM 1396 C CA . GLY A 1 173 ? -5.742 11.699 30.566 1.00 51.72 173 GLY A CA 1
ATOM 1397 C C . GLY A 1 173 ? -6.308 10.510 31.354 1.00 51.72 173 GLY A C 1
ATOM 1398 O O . GLY A 1 173 ? -6.413 10.591 32.573 1.00 51.72 173 GLY A O 1
ATOM 1399 N N . GLU A 1 174 ? -6.612 9.382 30.707 1.00 51.28 174 GLU A N 1
ATOM 1400 C CA . GLU A 1 174 ? -7.216 8.205 31.358 1.00 51.28 174 GLU A CA 1
ATOM 1401 C C . GLU A 1 174 ? -6.243 7.470 32.298 1.00 51.28 174 GLU A C 1
ATOM 1403 O O . GLU A 1 174 ? -6.661 6.837 33.263 1.00 51.28 174 GLU A O 1
ATOM 1408 N N . ALA A 1 175 ? -4.932 7.583 32.061 1.00 47.75 175 ALA A N 1
ATOM 1409 C CA . ALA A 1 175 ? -3.902 6.979 32.914 1.00 47.75 175 ALA A CA 1
ATOM 1410 C C . ALA A 1 175 ? -3.606 7.777 34.204 1.00 47.75 175 ALA A C 1
ATOM 1412 O O . ALA A 1 175 ? -2.817 7.323 35.030 1.00 47.75 175 ALA A O 1
ATOM 1413 N N . GLY A 1 176 ? -4.202 8.964 34.374 1.00 43.12 176 GLY A N 1
ATOM 1414 C CA . GLY A 1 176 ? -3.999 9.819 35.549 1.00 43.12 176 GLY A CA 1
ATOM 1415 C C . GLY A 1 176 ? -4.895 9.495 36.750 1.00 43.12 176 GLY A C 1
ATOM 1416 O O . GLY A 1 176 ? -4.628 9.998 37.836 1.00 43.12 176 GLY A O 1
ATOM 1417 N N . ASP A 1 177 ? -5.935 8.669 36.580 1.00 45.47 177 ASP A N 1
ATOM 1418 C CA . ASP A 1 177 ? -6.922 8.386 37.640 1.00 45.47 177 ASP A CA 1
ATOM 1419 C C . ASP A 1 177 ? -6.715 7.018 38.326 1.00 45.47 177 ASP A C 1
ATOM 1421 O O . ASP A 1 177 ? -7.164 6.805 39.452 1.00 45.47 177 ASP A O 1
ATOM 1425 N N . SER A 1 178 ? -5.987 6.076 37.709 1.00 42.06 178 SER A N 1
ATOM 1426 C CA . SER A 1 178 ? -5.760 4.752 38.317 1.00 42.06 178 SER A CA 1
ATOM 1427 C C . SER A 1 178 ? -4.662 4.758 39.385 1.00 42.06 178 SER A C 1
ATOM 1429 O O . SER A 1 178 ? -4.793 4.068 40.390 1.00 42.06 178 SER A O 1
ATOM 1431 N N . THR A 1 179 ? -3.616 5.577 39.234 1.00 43.25 179 THR A N 1
ATOM 1432 C CA . THR A 1 179 ? -2.556 5.723 40.252 1.00 43.25 179 THR A CA 1
ATOM 1433 C C . THR A 1 179 ? -2.974 6.590 41.441 1.00 43.25 179 THR A C 1
ATOM 1435 O O . THR A 1 179 ? -2.379 6.482 42.510 1.00 43.25 179 THR A O 1
ATOM 1438 N N . ALA A 1 180 ? -4.023 7.408 41.302 1.00 42.25 180 ALA A N 1
ATOM 1439 C CA . ALA A 1 180 ? -4.573 8.196 42.405 1.00 42.25 180 ALA A CA 1
ATOM 1440 C C . ALA A 1 180 ? -5.426 7.355 43.378 1.00 42.25 180 ALA A C 1
ATOM 1442 O O . ALA A 1 180 ? -5.521 7.696 44.556 1.00 42.25 180 ALA A O 1
ATOM 1443 N N . LYS A 1 181 ? -6.013 6.234 42.926 1.00 40.66 181 LYS A N 1
ATOM 1444 C CA . LYS A 1 181 ? -6.872 5.385 43.776 1.00 40.66 181 LYS A CA 1
ATOM 1445 C C . LYS A 1 181 ? -6.119 4.352 44.615 1.00 40.66 181 LYS A C 1
ATOM 1447 O O . LYS A 1 181 ? -6.586 4.035 45.704 1.00 40.66 181 LYS A O 1
ATOM 1452 N N . GLU A 1 182 ? -4.945 3.886 44.191 1.00 39.31 182 GLU A N 1
ATOM 1453 C CA . GLU A 1 182 ? -4.112 2.997 45.025 1.00 39.31 182 GLU A CA 1
ATOM 1454 C C . GLU A 1 182 ? -3.371 3.745 46.148 1.00 39.31 182 GLU A C 1
ATOM 1456 O O . GLU A 1 182 ? -3.070 3.152 47.180 1.00 39.31 182 GLU A O 1
ATOM 1461 N N . GLY A 1 183 ? -3.147 5.058 46.008 1.00 39.91 183 GLY A N 1
ATOM 1462 C CA . GLY A 1 183 ? -2.539 5.890 47.056 1.00 39.91 183 GLY A CA 1
ATOM 1463 C C . GLY A 1 183 ? -3.506 6.385 48.141 1.00 39.91 183 GLY A C 1
ATOM 1464 O O . GLY A 1 183 ? -3.054 6.833 49.190 1.00 39.91 183 GLY A O 1
ATOM 1465 N N . ALA A 1 184 ? -4.822 6.307 47.914 1.00 41.66 184 ALA A N 1
ATOM 1466 C CA . ALA A 1 184 ? -5.836 6.815 48.844 1.00 41.66 184 ALA A CA 1
ATOM 1467 C C . ALA A 1 184 ? -6.404 5.746 49.798 1.00 41.66 184 ALA A C 1
ATOM 1469 O O . ALA A 1 184 ? -7.093 6.092 50.750 1.00 41.66 184 ALA A O 1
ATOM 1470 N N . CYS A 1 185 ? -6.116 4.458 49.574 1.00 42.59 185 CYS A N 1
ATOM 1471 C CA . CYS A 1 185 ? -6.642 3.364 50.402 1.00 42.59 185 CYS A CA 1
ATOM 1472 C C . CYS A 1 185 ? -5.700 2.936 51.549 1.00 42.59 185 CYS A C 1
ATOM 1474 O O . CYS A 1 185 ? -5.988 1.961 52.236 1.00 42.59 185 CYS A O 1
ATOM 1476 N N . LEU A 1 186 ? -4.570 3.627 51.751 1.00 47.84 186 LEU A N 1
ATOM 1477 C CA . LEU A 1 186 ? -3.535 3.249 52.731 1.00 47.84 186 LEU A CA 1
ATOM 1478 C C . LEU A 1 186 ? -3.307 4.271 53.858 1.00 47.84 186 LEU A C 1
ATOM 1480 O O . LEU A 1 186 ? -2.351 4.132 54.614 1.00 47.84 186 LEU A O 1
ATOM 1484 N N . VAL A 1 187 ? -4.171 5.280 54.003 1.00 51.66 187 VAL A N 1
ATOM 1485 C CA . VAL A 1 187 ? -4.057 6.278 55.083 1.00 51.66 187 VAL A CA 1
ATOM 1486 C C . VAL A 1 187 ? -5.410 6.490 55.760 1.00 51.66 187 VAL A C 1
ATOM 1488 O O . VAL A 1 187 ? -5.941 7.591 55.753 1.00 51.66 187 VAL A O 1
ATOM 1491 N N . ASP A 1 188 ? -5.994 5.427 56.307 1.00 47.22 188 ASP A N 1
ATOM 1492 C CA . ASP A 1 188 ? -7.051 5.548 57.321 1.00 47.22 188 ASP A CA 1
ATOM 1493 C C . ASP A 1 188 ? -7.156 4.233 58.110 1.00 47.22 188 ASP A C 1
ATOM 1495 O O . ASP A 1 188 ? -8.124 3.497 58.007 1.00 47.22 188 ASP A O 1
ATOM 1499 N N . ASP A 1 189 ? -6.079 3.871 58.812 1.00 47.31 189 ASP A N 1
ATOM 1500 C CA . ASP A 1 189 ? -6.112 2.850 59.869 1.00 47.31 189 ASP A CA 1
ATOM 1501 C C . ASP A 1 189 ? -4.881 3.024 60.764 1.00 47.31 189 ASP A C 1
ATOM 1503 O O . ASP A 1 189 ? -3.878 2.315 60.670 1.00 47.31 189 ASP A O 1
ATOM 1507 N N . THR A 1 190 ? -4.914 4.048 61.613 1.00 44.31 190 THR A N 1
ATOM 1508 C CA . THR A 1 190 ? -4.154 4.062 62.872 1.00 44.31 190 THR A CA 1
ATOM 1509 C C . THR A 1 190 ? -4.750 5.125 63.793 1.00 44.31 190 THR A C 1
ATOM 1511 O O . THR A 1 190 ? -4.435 6.310 63.693 1.00 44.31 190 THR A O 1
ATOM 1514 N N . GLN A 1 191 ? -5.678 4.671 64.644 1.00 40.69 191 GLN A N 1
ATOM 1515 C CA . GLN A 1 191 ? -5.973 5.305 65.933 1.00 40.69 191 GLN A CA 1
ATOM 1516 C C . GLN A 1 191 ? -4.769 5.197 66.870 1.00 40.69 191 GLN A C 1
ATOM 1518 O O . GLN A 1 191 ? -4.052 4.171 66.786 1.00 40.69 191 GLN A O 1
#

Foldseek 3Di:
DDKKFFQPVCCCVPQVVLLVVLVVLLVVLVVCLVVVNPNVVSVVSNVVSVVSNLCQPFQVQEFRMKDWDADPPVQVPPDDQDRPLQRIKIWGHHPNDIDIDRSVPFPDWDWDDDPVQLWIWIATPNRDSRYRTYIYNLVRMDVSVVVSVVSVVSNCSNCVPDPVVVVCCVVVCVVVPPVVVVVVVPPDDDD

pLDDT: mean 78.01, std 16.24, range [39.31, 95.62]